Protein 2RE2 (pdb70)

CATH classification: 3.30.420.130

Solvent-accessible surface area: 11411 Å² total

Radius of gyration: 18.18 Å; Cα contacts (8 Å, |Δi|>4): 561; chains: 2; bounding box: 41×41×50 Å

Structure (mmCIF, N/CA/C/O backbone):
data_2RE2
#
_entry.id   2RE2
#
_cell.length_a   36.381
_cell.length_b   36.555
_cell.length_c   51.641
_cell.angle_alpha   72.030
_cell.angle_beta   71.810
_cell.angle_gamma   87.250
#
_symmetry.space_group_name_H-M   'P 1'
#
loop_
_entity.id
_entity.type
_entity.pdbx_description
1 polymer 'Uncharacterized protein Ta1041'
2 water water
#
loop_
_atom_site.group_PDB
_atom_site.id
_atom_site.type_symbol
_atom_site.label_atom_id
_atom_site.label_alt_id
_atom_site.label_comp_id
_atom_site.label_asym_id
_atom_site.label_entity_id
_atom_site.label_seq_id
_atom_site.pdbx_PDB_ins_code
_atom_site.Cartn_x
_atom_site.Cartn_y
_atom_site.Cartn_z
_atom_site.occupancy
_atom_site.B_iso_or_equiv
_atom_site.auth_seq_id
_atom_site.auth_comp_id
_atom_site.auth_asym_id
_atom_site.auth_atom_id
_atom_site.pdbx_PDB_model_num
ATOM 1 N N . TYR A 1 16 ? 20.818 26.343 -3.109 1.00 32.05 -3 TYR A N 1
ATOM 2 C CA . TYR A 1 16 ? 19.356 26.096 -2.888 1.00 30.54 -3 TYR A CA 1
ATOM 3 C C . TYR A 1 16 ? 18.511 27.272 -3.393 1.00 29.38 -3 TYR A C 1
ATOM 4 O O . TYR A 1 16 ? 17.560 27.098 -4.157 1.00 30.36 -3 TYR A O 1
ATOM 6 N N . PHE A 1 17 ? 18.870 28.481 -2.961 1.00 27.02 -2 PHE A N 1
ATOM 7 C CA . PHE A 1 17 ? 18.037 29.666 -3.208 1.00 24.76 -2 PHE A CA 1
ATOM 8 C C . PHE A 1 17 ? 18.325 30.428 -4.497 1.00 23.36 -2 PHE A C 1
ATOM 9 O O . PHE A 1 17 ? 17.589 31.306 -4.874 1.00 21.88 -2 PHE A O 1
ATOM 17 N N . GLN A 1 18 ? 19.348 30.025 -5.251 1.00 22.63 -1 GLN A N 1
ATOM 18 C CA . GLN A 1 18 ? 19.686 30.749 -6.451 1.00 21.96 -1 GLN A CA 1
ATOM 19 C C . GLN A 1 18 ? 18.511 30.805 -7.445 1.00 21.08 -1 GLN A C 1
ATOM 20 O O . GLN A 1 18 ? 17.894 29.780 -7.779 1.00 21.72 -1 GLN A O 1
ATOM 23 N N . GLY A 1 19 ? 18.196 32.019 -7.892 1.00 20.27 0 GLY A N 1
ATOM 24 C CA . GLY A 1 19 ? 17.151 32.242 -8.855 1.00 19.58 0 GLY A CA 1
ATOM 25 C C . GLY A 1 19 ? 15.760 32.349 -8.280 1.00 20.31 0 GLY A C 1
ATOM 26 O O . GLY A 1 19 ? 14.844 32.733 -8.986 1.00 20.84 0 GLY A O 1
ATOM 40 N N . LYS A 1 21 ? 12.330 33.477 -6.427 1.00 16.55 2 LYS A N 1
ATOM 41 C CA . LYS A 1 21 ? 11.588 34.699 -6.217 1.00 14.95 2 LYS A CA 1
ATOM 42 C C . LYS A 1 21 ? 10.754 34.533 -4.960 1.00 13.95 2 LYS A C 1
ATOM 43 O O . LYS A 1 21 ? 10.011 33.547 -4.798 1.00 14.23 2 LYS A O 1
ATOM 49 N N . PHE A 1 22 ? 10.884 35.502 -4.068 1.00 13.41 3 PHE A N 1
ATOM 50 C CA . PHE A 1 22 ? 10.123 35.517 -2.818 1.00 13.21 3 PHE A CA 1
ATOM 51 C C . PHE A 1 22 ? 9.027 36.567 -2.838 1.00 13.76 3 PHE A C 1
ATOM 52 O O . PHE A 1 22 ? 9.324 37.713 -3.177 1.00 14.93 3 PHE A O 1
ATOM 60 N N . ALA A 1 23 ? 7.807 36.188 -2.512 1.00 12.76 4 ALA A N 1
ATOM 61 C CA . ALA A 1 23 ? 6.679 37.147 -2.295 1.00 12.53 4 ALA A CA 1
ATOM 62 C C . ALA A 1 23 ? 6.576 37.419 -0.806 1.00 11.85 4 ALA A C 1
ATOM 63 O O . ALA A 1 23 ? 6.396 36.469 -0.020 1.00 13.13 4 ALA A O 1
ATOM 65 N N . VAL A 1 24 ? 6.757 38.661 -0.426 1.00 12.59 5 VAL A N 1
ATOM 66 C CA . VAL A 1 24 ? 6.733 39.094 0.975 1.00 11.71 5 VAL A CA 1
ATOM 67 C C . VAL A 1 24 ? 5.508 39.940 1.214 1.00 12.32 5 VAL A C 1
ATOM 68 O O . VAL A 1 24 ? 5.241 40.870 0.435 1.00 12.13 5 VAL A O 1
ATOM 72 N N . ALA A 1 25 ? 4.769 39.661 2.290 1.00 11.23 6 ALA A N 1
ATOM 73 C CA . ALA A 1 25 ? 3.640 40.485 2.684 1.00 11.35 6 ALA A CA 1
ATOM 74 C C . ALA A 1 25 ? 4.222 41.554 3.609 1.00 12.16 6 ALA A C 1
ATOM 75 O O . ALA A 1 25 ? 4.860 41.201 4.619 1.00 12.20 6 ALA A O 1
ATOM 77 N N . VAL A 1 26 ? 4.078 42.842 3.271 1.00 12.23 7 VAL A N 1
ATOM 78 C CA . VAL A 1 26 ? 4.788 43.952 3.921 1.00 13.23 7 VAL A CA 1
ATOM 79 C C . VAL A 1 26 ? 3.847 45.077 4.305 1.00 14.46 7 VAL A C 1
ATOM 80 O O . VAL A 1 26 ? 2.985 45.520 3.518 1.00 13.88 7 VAL A O 1
ATOM 84 N N . SER A 1 27 ? 4.078 45.605 5.507 1.00 14.32 8 SER A N 1
ATOM 85 C CA . SER A 1 27 ? 3.553 46.924 5.893 1.00 15.64 8 SER A CA 1
ATOM 86 C C . SER A 1 27 ? 4.674 47.715 6.524 1.00 16.47 8 SER A C 1
ATOM 87 O O . SER A 1 27 ? 5.390 47.192 7.380 1.00 16.10 8 SER A O 1
ATOM 90 N N . GLY A 1 28 ? 4.925 48.934 6.055 1.00 16.97 9 GLY A N 1
ATOM 91 C CA . GLY A 1 28 ? 5.990 49.760 6.670 1.00 18.45 9 GLY A CA 1
ATOM 92 C C . GLY A 1 28 ? 7.365 49.090 6.753 1.00 17.94 9 GLY A C 1
ATOM 93 O O . GLY A 1 28 ? 8.094 49.233 7.764 1.00 19.18 9 GLY A O 1
ATOM 94 N N . ASP A 1 29 ? 7.756 48.448 5.664 1.00 18.54 10 ASP A N 1
ATOM 95 C CA . ASP A 1 29 ? 9.004 47.698 5.505 1.00 19.40 10 ASP A CA 1
ATOM 96 C C . ASP A 1 29 ? 9.166 46.614 6.542 1.00 18.30 10 ASP A C 1
ATOM 97 O O . ASP A 1 29 ? 10.298 46.169 6.738 1.00 19.71 10 ASP A O 1
ATOM 102 N N . ARG A 1 30 ? 8.074 46.121 7.125 1.00 16.46 11 ARG A N 1
ATOM 103 C CA . ARG A 1 30 ? 8.169 44.970 8.033 1.00 15.36 11 ARG A CA 1
ATOM 104 C C . ARG A 1 30 ? 7.307 43.836 7.451 1.00 13.27 11 ARG A C 1
ATOM 105 O O . ARG A 1 30 ? 6.248 44.090 6.870 1.00 14.86 11 ARG A O 1
ATOM 113 N N . VAL A 1 31 ? 7.723 42.618 7.699 1.00 12.31 12 VAL A N 1
ATOM 114 C CA . VAL A 1 31 ? 6.942 41.440 7.282 1.00 12.49 12 VAL A CA 1
ATOM 115 C C . VAL A 1 31 ? 5.699 41.354 8.129 1.00 12.32 12 VAL A C 1
ATOM 116 O O . VAL A 1 31 ? 5.779 41.393 9.348 1.00 12.65 12 VAL A O 1
ATOM 120 N N . ASN A 1 32 ? 4.543 41.240 7.499 1.00 11.79 13 ASN A N 1
ATOM 121 C CA . ASN A 1 32 ? 3.261 41.152 8.169 1.00 12.34 13 ASN A CA 1
ATOM 122 C C . ASN A 1 32 ? 2.485 39.979 7.546 1.00 11.90 13 ASN A C 1
ATOM 123 O O .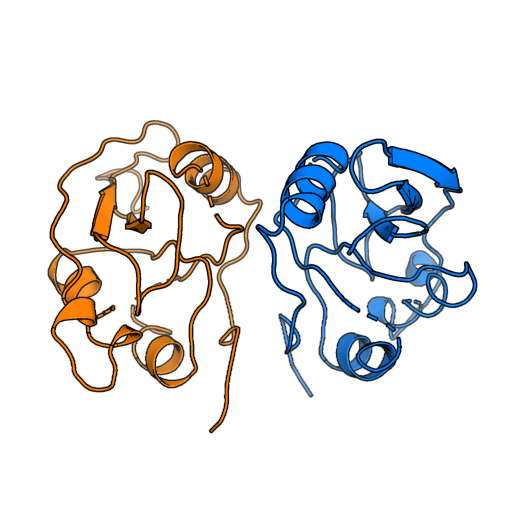 ASN A 1 32 ? 3.052 39.095 6.949 1.00 12.82 13 ASN A O 1
ATOM 128 N N . GLY A 1 33 ? 1.191 39.908 7.820 1.00 12.60 14 GLY A N 1
ATOM 129 C CA . GLY A 1 33 ? 0.423 38.738 7.459 1.00 12.62 14 GLY A CA 1
ATOM 130 C C . GLY A 1 33 ? -0.206 38.860 6.085 1.00 12.32 14 GLY A C 1
ATOM 131 O O . GLY A 1 33 ? -0.321 39.982 5.547 1.00 12.95 14 GLY A O 1
ATOM 132 N N . PRO A 1 34 ? -0.556 37.742 5.475 1.00 12.01 15 PRO A N 1
ATOM 133 C CA . PRO A 1 34 ? -1.037 37.771 4.074 1.00 12.68 15 PRO A CA 1
ATOM 134 C C . PRO A 1 34 ? -2.335 38.523 3.912 1.00 12.61 15 PRO A C 1
ATOM 135 O O . PRO A 1 34 ? -2.515 39.204 2.893 1.00 12.59 15 PRO A O 1
ATOM 139 N N . GLY A 1 35 ? -3.267 38.415 4.841 1.00 13.20 16 GLY A N 1
ATOM 140 C CA . GLY A 1 35 ? -4.540 39.091 4.645 1.00 14.52 16 GLY A CA 1
ATOM 141 C C . GLY A 1 35 ? -4.565 40.571 4.952 1.00 15.46 16 GLY A C 1
ATOM 142 O O . GLY A 1 35 ? -5.516 41.244 4.536 1.00 18.11 16 GLY A O 1
ATOM 143 N N . GLU A 1 36 ? -3.601 41.077 5.705 1.00 14.38 17 GLU A N 1
ATOM 144 C CA . GLU A 1 36 ? -3.664 42.431 6.168 1.00 15.43 17 GLU A CA 1
ATOM 145 C C . GLU A 1 36 ? -2.527 43.339 5.766 1.00 14.02 17 GLU A C 1
ATOM 146 O O . GLU A 1 36 ? -2.599 44.549 5.974 1.00 15.90 17 GLU A O 1
ATOM 152 N N A SER A 1 37 ? -1.468 42.792 5.174 0.70 12.63 18 SER A N 1
ATOM 153 N N B SER A 1 37 ? -1.464 42.792 5.187 0.30 14.16 18 SER A N 1
ATOM 154 C CA A SER A 1 37 ? -0.352 43.629 4.809 0.70 12.13 18 SER A CA 1
ATOM 155 C CA B SER A 1 37 ? -0.328 43.621 4.824 0.30 14.16 18 SER A CA 1
ATOM 156 C C A SER A 1 37 ? -0.776 44.646 3.747 0.70 12.42 18 SER A C 1
ATOM 157 C C B SER A 1 37 ? -0.697 44.593 3.710 0.30 13.67 18 SER A C 1
ATOM 158 O O A SER A 1 37 ? -1.612 44.394 2.888 0.70 13.03 18 SER A O 1
ATOM 159 O O B SER A 1 37 ? -1.438 44.255 2.789 0.30 13.21 18 SER A O 1
ATOM 164 N N . GLU A 1 38 ? -0.103 45.776 3.765 1.00 13.01 19 GLU A N 1
ATOM 165 C CA . GLU A 1 38 ? -0.380 46.810 2.802 1.00 13.92 19 GLU A CA 1
ATOM 166 C C . GLU A 1 38 ? 0.049 46.440 1.379 1.00 12.48 19 GLU A C 1
ATOM 167 O O . GLU A 1 38 ? -0.615 46.835 0.408 1.00 12.87 19 GLU A O 1
ATOM 173 N N . GLU A 1 39 ? 1.169 45.763 1.238 1.00 12.43 20 GLU A N 1
ATOM 174 C CA . GLU A 1 39 ? 1.798 45.512 -0.061 1.00 12.60 20 GLU A CA 1
ATOM 175 C C . GLU A 1 39 ? 2.263 44.096 -0.190 1.00 12.30 20 GLU A C 1
ATOM 176 O O . GLU A 1 39 ? 2.564 43.432 0.805 1.00 13.44 20 GLU A O 1
ATOM 182 N N . VAL A 1 40 ? 2.403 43.636 -1.423 1.00 13.35 21 VAL A N 1
ATOM 183 C CA . VAL A 1 40 ? 3.152 42.487 -1.772 1.00 12.20 21 VAL A CA 1
ATOM 184 C C . VAL A 1 40 ? 4.421 42.972 -2.428 1.00 12.78 21 VAL A C 1
ATOM 185 O O . VAL A 1 40 ? 4.357 43.820 -3.317 1.00 12.03 21 VAL A O 1
ATOM 189 N N . GLN A 1 41 ? 5.576 42.507 -1.966 1.00 11.79 22 GLN A N 1
ATOM 190 C CA . GLN A 1 41 ? 6.877 42.827 -2.539 1.00 12.36 22 GLN A CA 1
ATOM 191 C C . GLN A 1 41 ? 7.515 41.555 -3.042 1.00 12.15 22 GLN A C 1
ATOM 192 O O . GLN A 1 41 ? 7.608 40.574 -2.295 1.00 13.37 22 GLN A O 1
ATOM 198 N N . ILE A 1 42 ? 7.980 41.552 -4.279 1.00 12.15 23 ILE A N 1
ATOM 199 C CA . ILE A 1 42 ? 8.594 40.398 -4.914 1.00 13.45 23 ILE A CA 1
ATOM 200 C C . ILE A 1 42 ? 10.071 40.645 -5.103 1.00 13.04 23 ILE A C 1
ATOM 201 O O . ILE A 1 42 ? 10.451 41.640 -5.688 1.00 12.65 23 ILE A O 1
ATOM 206 N N . TYR A 1 43 ? 10.875 39.765 -4.503 1.00 13.22 24 TYR A N 1
ATOM 207 C CA . TYR A 1 43 ? 12.318 39.846 -4.535 1.00 14.04 24 TYR A CA 1
ATOM 208 C C . TYR A 1 43 ? 12.893 38.664 -5.277 1.00 15.88 24 TYR A C 1
ATOM 209 O O . TYR A 1 43 ? 12.464 37.544 -5.054 1.00 17.90 24 TYR A O 1
ATOM 218 N N . GLU A 1 44 ? 13.920 38.903 -6.054 1.00 14.40 25 GLU A N 1
ATOM 219 C CA . GLU A 1 44 ? 14.653 37.857 -6.727 1.00 14.11 25 GLU A CA 1
ATOM 220 C C . GLU A 1 44 ? 16.053 37.763 -6.101 1.00 14.68 25 GLU A C 1
ATOM 221 O O . GLU A 1 44 ? 16.587 38.797 -5.692 1.00 15.35 25 GLU A O 1
ATOM 227 N N . THR A 1 45 ? 16.612 36.555 -6.027 1.00 14.21 26 THR A N 1
ATOM 228 C CA . THR A 1 45 ? 17.927 36.373 -5.407 1.00 13.46 26 THR A CA 1
ATOM 229 C C . THR A 1 45 ? 18.789 35.403 -6.180 1.00 13.65 26 THR A C 1
ATOM 230 O O . THR A 1 45 ? 18.313 34.541 -6.907 1.00 13.85 26 THR A O 1
ATOM 234 N N . ASP A 1 46 ? 20.112 35.553 -6.051 1.00 12.79 27 ASP A N 1
ATOM 235 C CA . ASP A 1 46 ? 21.064 34.541 -6.503 1.00 13.50 27 ASP A CA 1
ATOM 236 C C . ASP A 1 46 ? 21.577 33.715 -5.321 1.00 13.60 27 ASP A C 1
ATOM 237 O O . ASP A 1 46 ? 22.551 32.989 -5.477 1.00 15.29 27 ASP A O 1
ATOM 242 N N . GLY A 1 47 ? 20.953 33.848 -4.155 1.00 13.13 28 GLY A N 1
ATOM 243 C CA . GLY A 1 47 ? 21.376 33.190 -2.939 1.00 13.86 28 GLY A CA 1
ATOM 244 C C . GLY A 1 47 ? 22.024 34.119 -1.914 1.00 13.71 28 GLY A C 1
ATOM 245 O O . GLY A 1 47 ? 22.108 33.787 -0.737 1.00 14.69 28 GLY A O 1
ATOM 246 N N . GLY A 1 48 ? 22.473 35.256 -2.392 1.00 12.49 29 GLY A N 1
ATOM 247 C CA . GLY A 1 48 ? 23.120 36.265 -1.530 1.00 13.15 29 GLY A CA 1
ATOM 248 C C . GLY A 1 48 ? 22.714 37.685 -1.839 1.00 12.41 29 GLY A C 1
ATOM 249 O O . GLY A 1 48 ? 22.283 38.414 -0.931 1.00 12.77 29 GLY A O 1
ATOM 250 N N . ASN A 1 49 ? 22.812 38.050 -3.101 1.00 12.33 30 ASN A N 1
ATOM 251 C CA . ASN A 1 49 ? 22.277 39.299 -3.580 1.00 12.24 30 ASN A CA 1
ATOM 252 C C . ASN A 1 49 ? 20.775 39.165 -3.709 1.00 13.66 30 ASN A C 1
ATOM 253 O O . ASN A 1 49 ? 20.283 38.127 -4.121 1.00 13.42 30 ASN A O 1
ATOM 258 N N . VAL A 1 50 ? 20.073 40.231 -3.355 1.00 13.68 31 VAL A N 1
ATOM 259 C CA . VAL A 1 50 ? 18.588 40.275 -3.463 1.00 13.82 31 VAL A CA 1
ATOM 260 C C . VAL A 1 50 ? 18.202 41.554 -4.157 1.00 15.46 31 VAL A C 1
ATOM 261 O O . VAL A 1 50 ? 18.797 42.612 -3.920 1.00 16.18 31 VAL A O 1
ATOM 265 N N . ARG A 1 51 ? 17.183 41.481 -5.015 1.00 14.92 32 ARG A N 1
ATOM 266 C CA . ARG A 1 51 ? 16.701 42.666 -5.727 1.00 16.29 32 ARG A CA 1
ATOM 267 C C . ARG A 1 51 ? 15.180 42.707 -5.663 1.00 13.92 32 ARG A C 1
ATOM 268 O O . ARG A 1 51 ? 14.536 41.712 -5.956 1.00 14.35 32 ARG A O 1
ATOM 273 N N . LEU A 1 52 ? 14.625 43.875 -5.380 1.00 13.92 33 LEU A N 1
ATOM 274 C CA . LEU A 1 52 ? 13.162 44.100 -5.505 1.00 15.50 33 LEU A CA 1
ATOM 275 C C . LEU A 1 52 ? 12.800 44.205 -6.952 1.00 14.56 33 LEU A C 1
ATOM 276 O O . LEU A 1 52 ? 13.318 45.073 -7.657 1.00 16.31 33 LEU A O 1
ATOM 281 N N . ILE A 1 53 ? 12.006 43.275 -7.461 1.00 13.07 34 ILE A N 1
ATOM 282 C CA . ILE A 1 53 ? 11.606 43.312 -8.865 1.00 14.01 34 ILE A CA 1
ATOM 283 C C . ILE A 1 53 ? 10.176 43.771 -9.084 1.00 13.00 34 ILE A C 1
ATOM 284 O O . ILE A 1 53 ? 9.841 44.191 -10.201 1.00 13.96 34 ILE A O 1
ATOM 289 N N . GLU A 1 54 ? 9.334 43.744 -8.068 1.00 12.69 35 GLU A N 1
ATOM 290 C CA . GLU A 1 54 ? 7.959 44.221 -8.228 1.00 12.65 35 GLU A CA 1
ATOM 291 C C . GLU A 1 54 ? 7.378 44.513 -6.881 1.00 12.68 35 GLU A C 1
ATOM 292 O O . GLU A 1 54 ? 7.681 43.809 -5.898 1.00 12.94 35 GLU A O 1
ATOM 298 N N A LYS A 1 55 ? 6.500 45.494 -6.796 0.50 11.30 36 LYS A N 1
ATOM 299 N N B LYS A 1 55 ? 6.528 45.534 -6.799 0.50 11.97 36 LYS A N 1
ATOM 300 C CA A LYS A 1 55 ? 5.693 45.632 -5.599 0.50 11.73 36 LYS A CA 1
ATOM 301 C CA B LYS A 1 55 ? 5.760 45.803 -5.579 0.50 13.05 36 LYS A CA 1
ATOM 302 C C A LYS A 1 55 ? 4.382 46.271 -5.957 0.50 10.86 36 LYS A C 1
ATOM 303 C C B LYS A 1 55 ? 4.378 46.309 -5.958 0.50 11.41 36 LYS A C 1
ATOM 304 O O A LYS A 1 55 ? 4.273 47.021 -6.904 0.50 10.77 36 LYS A O 1
ATOM 305 O O B LYS A 1 55 ? 4.218 47.016 -6.933 0.50 11.34 36 LYS A O 1
ATOM 316 N N . TYR A 1 56 ? 3.356 45.913 -5.206 1.00 10.77 37 TYR A N 1
ATOM 317 C CA . TYR A 1 56 ? 1.996 46.364 -5.505 1.00 11.05 37 TYR A CA 1
ATOM 318 C C . TYR A 1 56 ? 1.127 46.301 -4.269 1.00 11.81 37 TYR A C 1
ATOM 319 O O . TYR A 1 56 ? 1.383 45.516 -3.360 1.00 11.66 37 TYR A O 1
ATOM 328 N N . SER A 1 57 ? 0.060 47.068 -4.250 1.00 12.02 38 SER A N 1
ATOM 329 C CA A SER A 1 57 ? -0.893 47.048 -3.149 0.50 12.33 38 SER A CA 1
ATOM 330 C CA B SER A 1 57 ? -0.875 47.044 -3.142 0.50 12.64 38 SER A CA 1
ATOM 331 C C . SER A 1 57 ? -1.486 45.648 -3.007 1.00 13.01 38 SER A C 1
ATOM 332 O O . SER A 1 57 ? -1.841 45.011 -4.003 1.00 13.19 38 SER A O 1
ATOM 337 N N . ASN A 1 58 ? -1.594 45.197 -1.789 1.00 11.75 39 ASN A N 1
ATOM 338 C CA . ASN A 1 58 ? -2.043 43.802 -1.551 1.00 12.33 39 ASN A CA 1
ATOM 339 C C . ASN A 1 58 ? -3.490 43.616 -1.980 1.00 12.33 39 ASN A C 1
ATOM 340 O O . ASN A 1 58 ? -4.396 44.249 -1.410 1.00 12.56 39 ASN A O 1
ATOM 345 N N . PRO A 1 59 ? -3.748 42.751 -2.970 1.00 12.91 40 PRO A N 1
ATOM 346 C CA . PRO A 1 59 ? -5.160 42.549 -3.381 1.00 13.77 40 PRO A CA 1
ATOM 347 C C . PRO A 1 59 ? -6.057 42.017 -2.267 1.00 14.76 40 PRO A C 1
ATOM 348 O O . PRO A 1 59 ? -7.280 42.240 -2.323 1.00 15.79 40 PRO A O 1
ATOM 352 N N . ALA A 1 60 ? -5.497 41.366 -1.263 1.00 14.49 41 ALA A N 1
ATOM 353 C CA . ALA A 1 60 ? -6.275 40.876 -0.144 1.00 15.09 41 ALA A CA 1
ATOM 354 C C . ALA A 1 60 ? -7.125 41.982 0.438 1.00 14.26 41 ALA A C 1
ATOM 355 O O . ALA A 1 60 ? -8.198 41.713 0.970 1.00 14.06 41 ALA A O 1
ATOM 357 N N . LEU A 1 61 ? -6.616 43.218 0.432 1.00 13.65 42 LEU A N 1
ATOM 358 C CA . LEU A 1 61 ? -7.299 44.306 1.116 1.00 15.01 42 LEU A CA 1
ATOM 359 C C . LEU A 1 61 ? -8.649 44.599 0.473 1.00 15.43 42 LEU A C 1
ATOM 360 O O . LEU A 1 61 ? -9.516 45.160 1.148 1.00 16.66 42 LEU A O 1
ATOM 365 N N . ASN A 1 62 ? -8.840 44.223 -0.803 1.00 14.30 43 ASN A N 1
ATOM 366 C CA . ASN A 1 62 ? -10.102 44.448 -1.503 1.00 14.89 43 ASN A CA 1
ATOM 367 C C . ASN A 1 62 ? -11.044 43.262 -1.324 1.00 14.28 43 ASN A C 1
ATOM 368 O O . ASN A 1 62 ? -12.231 43.384 -1.673 1.00 14.28 43 ASN A O 1
ATOM 373 N N . ALA A 1 63 ? -10.566 42.113 -0.836 1.00 12.85 44 ALA A N 1
ATOM 374 C CA . ALA A 1 63 ? -11.426 40.926 -0.632 1.00 11.78 44 ALA A CA 1
ATOM 375 C C . ALA A 1 63 ? -12.265 41.150 0.651 1.00 12.88 44 ALA A C 1
ATOM 376 O O . ALA A 1 63 ? -11.793 41.702 1.648 1.00 13.71 44 ALA A O 1
ATOM 378 N N . THR A 1 64 ? -13.502 40.683 0.596 1.00 11.92 45 THR A N 1
ATOM 379 C CA . THR A 1 64 ? -14.376 40.644 1.780 1.00 12.72 45 THR A CA 1
ATOM 380 C C . THR A 1 64 ? -14.030 39.460 2.677 1.00 13.47 45 THR A C 1
ATOM 381 O O . THR A 1 64 ? -14.048 39.553 3.928 1.00 15.70 45 THR A O 1
ATOM 385 N N . ALA A 1 65 ? -13.693 38.337 2.089 1.00 11.00 46 ALA A N 1
ATOM 386 C CA . ALA A 1 65 ? -13.454 37.096 2.788 1.00 10.85 46 ALA A CA 1
ATOM 387 C C . ALA A 1 65 ? -12.188 36.448 2.241 1.00 11.50 46 ALA A C 1
ATOM 388 O O . ALA A 1 65 ? -11.708 36.789 1.146 1.00 11.01 46 ALA A O 1
ATOM 390 N N . ALA A 1 66 ? -11.650 35.508 3.007 1.00 11.11 47 ALA A N 1
ATOM 391 C CA . ALA A 1 66 ? -10.551 34.676 2.568 1.00 11.94 47 ALA A CA 1
ATOM 392 C C . ALA A 1 66 ? -9.378 35.528 2.134 1.00 12.31 47 ALA A C 1
ATOM 393 O O . ALA A 1 66 ? -8.649 35.243 1.145 1.00 12.89 47 ALA A O 1
ATOM 395 N N . ARG A 1 67 ? -9.150 36.596 2.880 1.00 11.06 48 ARG A N 1
ATOM 396 C CA . ARG A 1 67 ? -8.134 37.580 2.484 1.00 11.85 48 ARG A CA 1
ATOM 397 C C . ARG A 1 67 ? -6.740 36.979 2.351 1.00 11.74 48 ARG A C 1
ATOM 398 O O . ARG A 1 67 ? -6.055 37.273 1.386 1.00 12.58 48 ARG A O 1
ATOM 406 N N . GLY A 1 68 ? -6.327 36.138 3.251 1.00 12.16 49 GLY A N 1
ATOM 407 C CA . GLY A 1 68 ? -5.014 35.503 3.162 1.00 12.66 49 GLY A CA 1
ATOM 408 C C . GLY A 1 68 ? -4.889 34.684 1.905 1.00 12.40 49 GLY A C 1
ATOM 409 O O . GLY A 1 68 ? -3.884 34.806 1.195 1.00 12.79 49 GLY A O 1
ATOM 410 N N . VAL A 1 69 ? -5.889 33.855 1.608 1.00 11.89 50 VAL A N 1
ATOM 411 C CA . VAL A 1 69 ? -5.879 33.073 0.414 1.00 12.59 50 VAL A CA 1
ATOM 412 C C . VAL A 1 69 ? -5.704 33.955 -0.804 1.00 12.99 50 VAL A C 1
ATOM 413 O O . VAL A 1 69 ? -4.987 33.626 -1.773 1.00 12.29 50 VAL A O 1
ATOM 417 N N . PHE A 1 70 ? -6.402 35.068 -0.860 1.00 11.76 51 PHE A N 1
ATOM 418 C CA . PHE A 1 70 ? -6.341 35.919 -2.038 1.00 12.13 51 PHE A CA 1
ATOM 419 C C . PHE A 1 70 ? -5.001 36.634 -2.170 1.00 11.66 51 PHE A C 1
ATOM 420 O O . PHE A 1 70 ? -4.566 36.902 -3.287 1.00 12.83 51 PHE A O 1
ATOM 436 N N . LEU A 1 72 ? -2.218 35.082 -1.305 1.00 11.91 53 LEU A N 1
ATOM 437 C CA . LEU A 1 72 ? -1.405 33.940 -1.740 1.00 12.07 53 LEU A CA 1
ATOM 438 C C . LEU A 1 72 ? -1.673 33.659 -3.215 1.00 12.49 53 LEU A C 1
ATOM 439 O O . LEU A 1 72 ? -0.726 33.375 -3.969 1.00 12.44 53 LEU A O 1
ATOM 444 N N . LYS A 1 73 ? -2.910 33.792 -3.655 1.00 11.31 54 LYS A N 1
ATOM 445 C CA . LYS A 1 73 ? -3.247 33.594 -5.074 1.00 12.70 54 LYS A CA 1
ATOM 446 C C . LYS A 1 73 ? -2.541 34.666 -5.922 1.00 11.77 54 LYS A C 1
ATOM 447 O O . LYS A 1 73 ? -2.029 34.382 -7.001 1.00 12.29 54 LYS A O 1
ATOM 453 N N A SER A 1 74 ? -2.480 35.881 -5.404 0.50 11.59 55 SER A N 1
ATOM 454 N N B SER A 1 74 ? -2.432 35.893 -5.411 0.50 12.41 55 SER A N 1
ATOM 455 C CA A SER A 1 74 ? -1.780 36.921 -6.077 0.50 10.83 55 SER A CA 1
ATOM 456 C CA B SER A 1 74 ? -1.741 36.954 -6.131 0.50 12.73 55 SER A CA 1
ATOM 457 C C A SER A 1 74 ? -0.295 36.581 -6.218 0.50 10.89 55 SER A C 1
ATOM 458 C C B SER A 1 74 ? -0.233 36.637 -6.208 0.50 11.91 55 SER A C 1
ATOM 459 O O A SER A 1 74 ? 0.301 36.721 -7.287 0.50 11.77 55 SER A O 1
ATOM 460 O O B SER A 1 74 ? 0.445 36.817 -7.223 0.50 11.71 55 SER A O 1
ATOM 465 N N . ALA A 1 75 ? 0.334 36.105 -5.145 1.00 11.77 56 ALA A N 1
ATOM 466 C CA . ALA A 1 75 ? 1.725 35.667 -5.203 1.00 12.78 56 ALA A CA 1
ATOM 467 C C . ALA A 1 75 ? 1.977 34.613 -6.275 1.00 12.92 56 ALA A C 1
ATOM 468 O O . ALA A 1 75 ? 2.967 34.685 -7.002 1.00 12.75 56 ALA A O 1
ATOM 470 N N . LEU A 1 76 ? 1.077 33.656 -6.335 1.00 13.78 57 LEU A N 1
ATOM 471 C CA . LEU A 1 76 ? 1.122 32.628 -7.391 1.00 16.57 57 LEU A CA 1
ATOM 472 C C . LEU A 1 76 ? 1.011 33.259 -8.762 1.00 16.99 57 LEU A C 1
ATOM 473 O O . LEU A 1 76 ? 1.846 32.948 -9.643 1.00 19.24 57 LEU A O 1
ATOM 478 N N . ASP A 1 77 ? 0.044 34.157 -8.970 1.00 15.87 58 ASP A N 1
ATOM 479 C CA . ASP A 1 77 ? -0.137 34.896 -10.257 1.00 17.88 58 ASP A CA 1
ATOM 480 C C . ASP A 1 77 ? 1.132 35.574 -10.664 1.00 16.77 58 ASP A C 1
ATOM 481 O O . ASP A 1 77 ? 1.459 35.649 -11.867 1.00 18.48 58 ASP A O 1
ATOM 486 N N . HIS A 1 78 ? 1.883 36.075 -9.688 1.00 14.74 59 HIS A N 1
ATOM 487 C CA . HIS A 1 78 ? 3.068 36.870 -9.899 1.00 15.85 59 HIS A CA 1
ATOM 488 C C . HIS A 1 78 ? 4.337 36.019 -9.974 1.00 16.08 59 HIS A C 1
ATOM 489 O O . HIS A 1 78 ? 5.419 36.569 -10.004 1.00 19.58 59 HIS A O 1
ATOM 496 N N . GLY A 1 79 ? 4.186 34.699 -10.043 1.00 14.70 60 GLY A N 1
ATOM 497 C CA . GLY A 1 79 ? 5.364 33.845 -10.270 1.00 15.12 60 GLY A CA 1
ATOM 498 C C . GLY A 1 79 ? 6.307 33.625 -9.092 1.00 15.74 60 GLY A C 1
ATOM 499 O O . GLY A 1 79 ? 7.427 33.135 -9.256 1.00 15.83 60 GLY A O 1
ATOM 500 N N . ALA A 1 80 ? 5.883 33.966 -7.874 1.00 14.07 61 ALA A N 1
ATOM 501 C CA . ALA A 1 80 ? 6.714 33.701 -6.717 1.00 15.01 61 ALA A CA 1
ATOM 502 C C . ALA A 1 80 ? 6.971 32.219 -6.548 1.00 14.00 61 ALA A C 1
ATOM 503 O O . ALA A 1 80 ? 6.101 31.382 -6.840 1.00 15.84 61 ALA A O 1
ATOM 505 N N . ASN A 1 81 ? 8.121 31.879 -6.010 1.00 13.79 62 ASN A N 1
ATOM 506 C CA . ASN A 1 81 ? 8.465 30.494 -5.641 1.00 14.59 62 ASN A CA 1
ATOM 507 C C . ASN A 1 81 ? 8.370 30.207 -4.139 1.00 15.63 62 ASN A C 1
ATOM 508 O O . ASN A 1 81 ? 8.370 29.037 -3.711 1.00 19.79 62 ASN A O 1
ATOM 513 N N . ALA A 1 82 ? 8.359 31.241 -3.313 1.00 12.73 63 ALA A N 1
ATOM 514 C CA . ALA A 1 82 ? 8.297 31.077 -1.885 1.00 13.31 63 ALA A CA 1
ATOM 515 C C . ALA A 1 82 ? 7.597 32.295 -1.332 1.00 12.80 63 ALA A C 1
ATOM 516 O O . ALA A 1 82 ? 7.586 33.367 -1.978 1.00 12.94 63 ALA A O 1
ATOM 518 N N . LEU A 1 83 ? 7.013 32.146 -0.149 1.00 13.17 64 LEU A N 1
ATOM 519 C CA A LEU A 1 83 ? 6.330 33.212 0.581 0.50 12.62 64 LEU A CA 1
ATOM 520 C CA B LEU A 1 83 ? 6.300 33.207 0.592 0.50 12.84 64 LEU A CA 1
ATOM 521 C C . LEU A 1 83 ? 7.074 33.542 1.861 1.00 12.43 64 LEU A C 1
ATOM 522 O O . LEU A 1 83 ? 7.650 32.633 2.488 1.00 13.82 64 LEU A O 1
ATOM 531 N N . VAL A 1 84 ? 7.042 34.829 2.244 1.00 12.05 65 VAL A N 1
ATOM 532 C CA . VAL A 1 84 ? 7.622 35.323 3.509 1.00 11.50 65 VAL A CA 1
ATOM 533 C C . VAL A 1 84 ? 6.510 36.065 4.216 1.00 11.88 65 VAL A C 1
ATOM 534 O O . VAL A 1 84 ? 6.033 37.061 3.696 1.00 11.92 65 VAL A O 1
ATOM 538 N N . LEU A 1 85 ? 6.077 35.542 5.348 1.00 10.92 66 LEU A N 1
ATOM 539 C CA . LEU A 1 85 ? 4.871 36.018 6.066 1.00 10.67 66 LEU A CA 1
ATOM 540 C C . LEU A 1 85 ? 5.156 36.022 7.539 1.00 11.00 66 LEU A C 1
ATOM 541 O O . LEU A 1 85 ? 5.967 35.234 8.040 1.00 11.55 66 LEU A O 1
ATOM 546 N N . SER A 1 86 ? 4.357 36.758 8.318 1.00 11.46 67 SER A N 1
ATOM 547 C CA . SER A 1 86 ? 4.418 36.670 9.781 1.00 11.81 67 SER A CA 1
ATOM 548 C C . SER A 1 86 ? 3.461 35.630 10.379 1.00 12.92 67 SER A C 1
ATOM 549 O O . SER A 1 86 ? 3.552 35.347 11.570 1.00 12.40 67 SER A O 1
ATOM 552 N N A GLU A 1 87 ? 2.606 35.030 9.560 0.50 11.93 68 GLU A N 1
ATOM 553 N N B GLU A 1 87 ? 2.524 35.116 9.587 0.50 12.29 68 GLU A N 1
ATOM 554 C CA A GLU A 1 87 ? 1.542 34.115 10.020 0.50 12.78 68 GLU A CA 1
ATOM 555 C CA B GLU A 1 87 ? 1.517 34.124 10.024 0.50 13.08 68 GLU A CA 1
ATOM 556 C C A GLU A 1 87 ? 0.905 33.504 8.779 0.50 12.09 68 GLU A C 1
ATOM 557 C C B GLU A 1 87 ? 0.890 33.514 8.783 0.50 12.24 68 GLU A C 1
ATOM 558 O O A GLU A 1 87 ? 0.992 34.083 7.683 0.50 12.23 68 GLU A O 1
ATOM 559 O O B GLU A 1 87 ? 0.968 34.101 7.694 0.50 12.29 68 GLU A O 1
ATOM 570 N N . ILE A 1 88 ? 0.195 32.390 8.971 1.00 11.86 69 ILE A N 1
ATOM 571 C CA . ILE A 1 88 ? -0.613 31.834 7.885 1.00 11.95 69 ILE A CA 1
ATOM 572 C C . ILE A 1 88 ? -1.664 30.971 8.528 1.00 11.95 69 ILE A C 1
ATOM 573 O O . ILE A 1 88 ? -1.400 30.218 9.473 1.00 12.87 69 ILE A O 1
ATOM 578 N N . GLY A 1 89 ? -2.903 31.074 8.038 1.00 11.65 70 GLY A N 1
ATOM 579 C CA . GLY A 1 89 ? -3.992 30.294 8.538 1.00 12.04 70 GLY A CA 1
ATOM 580 C C . GLY A 1 89 ? -4.121 28.969 7.774 1.00 12.20 70 GLY A C 1
ATOM 581 O O . GLY A 1 89 ? -3.464 28.715 6.766 1.00 12.29 70 GLY A O 1
ATOM 582 N N . SER A 1 90 ? -5.065 28.140 8.224 1.00 12.00 71 SER A N 1
ATOM 583 C CA . SER A 1 90 ? -5.282 26.831 7.599 1.00 13.31 71 SER A CA 1
ATOM 584 C C . SER A 1 90 ? -5.749 26.913 6.143 1.00 13.82 71 SER A C 1
ATOM 585 O O . SER A 1 90 ? -5.182 26.220 5.285 1.00 13.33 71 SER A O 1
ATOM 588 N N . PRO A 1 91 ? -6.764 27.739 5.816 1.00 13.54 72 PRO A N 1
ATOM 589 C CA . PRO A 1 91 ? -7.162 27.803 4.405 1.00 14.02 72 PRO A CA 1
ATOM 590 C C . PRO A 1 91 ? -5.973 28.216 3.520 1.00 12.83 72 PRO A C 1
ATOM 591 O O . PRO A 1 91 ? -5.746 27.666 2.441 1.00 13.49 72 PRO A O 1
ATOM 595 N N . GLY A 1 92 ? -5.229 29.243 3.932 1.00 12.20 73 GLY A N 1
ATOM 596 C CA . GLY A 1 92 ? -4.107 29.689 3.130 1.00 12.06 73 GLY A CA 1
ATOM 597 C C . GLY A 1 92 ? -3.006 28.637 3.020 1.00 11.74 73 GLY A C 1
ATOM 598 O O . GLY A 1 92 ? -2.450 28.408 1.924 1.00 11.61 73 GLY A O 1
ATOM 599 N N . PHE A 1 93 ? -2.655 27.977 4.114 1.00 10.79 74 PHE A N 1
ATOM 600 C CA . PHE A 1 93 ? -1.635 26.932 4.062 1.00 11.15 74 PHE A CA 1
ATOM 601 C C . PHE A 1 93 ? -2.080 25.784 3.150 1.00 11.81 74 PHE A C 1
ATOM 602 O O . PHE A 1 93 ? -1.285 25.337 2.319 1.00 13.06 74 PHE A O 1
ATOM 610 N N . ASN A 1 94 ? -3.335 25.348 3.257 1.00 13.38 75 ASN A N 1
ATOM 611 C CA . ASN A 1 94 ? -3.823 24.298 2.355 1.00 13.33 75 ASN A CA 1
ATOM 612 C C . ASN A 1 94 ? -3.827 24.713 0.899 1.00 14.01 75 ASN A C 1
ATOM 613 O O . ASN A 1 94 ? -3.521 23.909 0.034 1.00 15.35 75 ASN A O 1
ATOM 618 N N . PHE A 1 95 ? -4.101 25.983 0.631 1.00 13.82 76 PHE A N 1
ATOM 619 C CA . PHE A 1 95 ? -4.067 26.512 -0.740 1.00 14.76 76 PHE A CA 1
ATOM 620 C C . PHE A 1 95 ? -2.684 26.415 -1.349 1.00 15.47 76 PHE A C 1
ATOM 621 O O . PHE A 1 95 ? -2.520 25.988 -2.489 1.00 16.35 76 PHE A O 1
ATOM 629 N N . ILE A 1 96 ? -1.660 26.807 -0.606 1.00 14.61 77 ILE A N 1
ATOM 630 C CA . ILE A 1 96 ? -0.326 27.001 -1.137 1.00 15.67 77 ILE A CA 1
ATOM 631 C C . ILE A 1 96 ? 0.633 25.844 -0.909 1.00 17.14 77 ILE A C 1
ATOM 632 O O . ILE A 1 96 ? 1.635 25.738 -1.600 1.00 16.00 77 ILE A O 1
ATOM 637 N N . LYS A 1 97 ? 0.366 24.970 0.056 1.00 19.88 78 LYS A N 1
ATOM 638 C CA . LYS A 1 97 ? 1.471 24.127 0.589 1.00 21.38 78 LYS A CA 1
ATOM 639 C C . LYS A 1 97 ? 2.248 23.222 -0.408 1.00 21.65 78 LYS A C 1
ATOM 640 O O . LYS A 1 97 ? 3.474 23.012 -0.240 1.00 21.46 78 LYS A O 1
ATOM 646 N N . ASN A 1 98 ? 1.537 22.697 -1.416 1.00 22.07 79 ASN A N 1
ATOM 647 C CA . ASN A 1 98 ? 2.165 21.920 -2.472 1.00 22.13 79 ASN A CA 1
ATOM 648 C C . ASN A 1 98 ? 2.648 22.755 -3.662 1.00 20.77 79 ASN A C 1
ATOM 649 O O . ASN A 1 98 ? 3.145 22.203 -4.645 1.00 22.41 79 ASN A O 1
ATOM 654 N N . LYS A 1 99 ? 2.527 24.076 -3.601 1.00 19.16 80 LYS A N 1
ATOM 655 C CA . LYS A 1 99 ? 2.909 24.962 -4.704 1.00 19.21 80 LYS A CA 1
ATOM 656 C C . LYS A 1 99 ? 4.140 25.789 -4.427 1.00 20.46 80 LYS A C 1
ATOM 657 O O . LYS A 1 99 ? 4.906 26.171 -5.341 1.00 21.78 80 LYS A O 1
ATOM 671 N N . ASP A 1 101 ? 7.011 27.021 -0.951 1.00 18.74 82 ASP A N 1
ATOM 672 C CA . ASP A 1 101 ? 7.347 27.017 0.461 1.00 17.12 82 ASP A CA 1
ATOM 673 C C . ASP A 1 101 ? 6.909 28.310 1.123 1.00 15.11 82 ASP A C 1
ATOM 674 O O . ASP A 1 101 ? 6.828 29.350 0.507 1.00 16.38 82 ASP A O 1
ATOM 679 N N . VAL A 1 102 ? 6.548 28.196 2.391 1.00 12.59 83 VAL A N 1
ATOM 680 C CA . VAL A 1 102 ? 6.197 29.319 3.224 1.00 12.23 83 VAL A CA 1
ATOM 681 C C . VAL A 1 102 ? 7.190 29.447 4.351 1.00 12.55 83 VAL A C 1
ATOM 682 O O . VAL A 1 102 ? 7.421 28.506 5.092 1.00 12.83 83 VAL A O 1
ATOM 686 N N . TYR A 1 103 ? 7.790 30.623 4.473 1.00 10.85 84 TYR A N 1
ATOM 687 C CA . TYR A 1 103 ? 8.709 30.939 5.567 1.00 11.28 84 TYR A CA 1
ATOM 688 C C . TYR A 1 103 ? 8.016 31.944 6.506 1.00 11.36 84 TYR A C 1
ATOM 689 O O . TYR A 1 103 ? 7.690 33.061 6.116 1.00 12.06 84 TYR A O 1
ATOM 698 N N . ILE A 1 104 ? 7.756 31.508 7.736 1.00 11.32 85 ILE A N 1
ATOM 699 C CA . ILE A 1 104 ? 7.153 32.315 8.773 1.00 11.81 85 ILE A CA 1
ATOM 700 C C . ILE A 1 104 ? 8.261 32.923 9.565 1.00 11.96 85 ILE A C 1
ATOM 701 O O . ILE A 1 104 ? 9.141 32.239 10.056 1.00 12.73 85 ILE A O 1
ATOM 706 N N . VAL A 1 105 ? 8.214 34.245 9.635 1.00 11.38 86 VAL A N 1
ATOM 707 C CA . VAL A 1 105 ? 9.210 35.067 10.341 1.00 11.54 86 VAL A CA 1
ATOM 708 C C . VAL A 1 105 ? 8.576 36.053 11.325 1.00 10.58 86 VAL A C 1
ATOM 709 O O . VAL A 1 105 ? 7.424 36.400 11.163 1.00 12.30 86 VAL A O 1
ATOM 713 N N . PRO A 1 106 ? 9.338 36.530 12.300 1.00 10.49 87 PRO A N 1
ATOM 714 C CA . PRO A 1 106 ? 8.917 37.662 13.120 1.00 11.40 87 PRO A CA 1
ATOM 715 C C . PRO A 1 106 ? 8.567 38.872 12.256 1.00 11.62 87 PRO A C 1
ATOM 716 O O . PRO A 1 106 ? 8.987 38.990 11.096 1.00 12.21 87 PRO A O 1
ATOM 720 N N . GLU A 1 107 ? 7.790 39.771 12.833 1.00 10.98 88 GLU A N 1
ATOM 721 C CA . GLU A 1 107 ? 7.379 41.018 12.173 1.00 11.96 88 GLU A CA 1
ATOM 722 C C . GLU A 1 107 ? 8.583 41.928 12.163 1.00 12.60 88 GLU A C 1
ATOM 723 O O . GLU A 1 107 ? 8.681 42.853 13.020 1.00 16.77 88 GLU A O 1
ATOM 737 N N . PRO A 1 109 ? 12.127 43.834 9.744 1.00 12.58 90 PRO A N 1
ATOM 738 C CA . PRO A 1 109 ? 12.504 44.384 8.455 1.00 13.04 90 PRO A CA 1
ATOM 739 C C . PRO A 1 109 ? 12.731 43.315 7.383 1.00 12.47 90 PRO A C 1
ATOM 740 O O . PRO A 1 109 ? 13.278 42.274 7.645 1.00 12.40 90 PRO A O 1
ATOM 744 N N . VAL A 1 110 ? 12.279 43.594 6.170 1.00 12.20 91 VAL A N 1
ATOM 745 C CA . VAL A 1 110 ? 12.247 42.632 5.088 1.00 12.84 91 VAL A CA 1
ATOM 746 C C . VAL A 1 110 ? 13.654 42.084 4.854 1.00 12.41 91 VAL A C 1
ATOM 747 O O . VAL A 1 110 ? 13.836 40.882 4.726 1.00 12.70 91 VAL A O 1
ATOM 751 N N . ALA A 1 111 ? 14.669 42.943 4.757 1.00 12.52 92 ALA A N 1
ATOM 752 C CA . ALA A 1 111 ? 15.997 42.467 4.433 1.00 12.95 92 ALA A CA 1
ATOM 753 C C . ALA A 1 111 ? 16.500 41.546 5.517 1.00 13.67 92 ALA A C 1
ATOM 754 O O . ALA A 1 111 ? 17.235 40.608 5.238 1.00 13.57 92 ALA A O 1
ATOM 756 N N . ASP A 1 112 ? 16.229 41.866 6.793 1.00 12.73 93 ASP A N 1
ATOM 757 C CA . ASP A 1 112 ? 16.675 41.040 7.882 1.00 12.70 93 ASP A CA 1
ATOM 758 C C . ASP A 1 112 ? 16.046 39.653 7.856 1.00 11.47 93 ASP A C 1
ATOM 759 O O . ASP A 1 112 ? 16.691 38.659 8.155 1.00 12.24 93 ASP A O 1
ATOM 764 N N . ALA A 1 113 ? 14.768 39.581 7.491 1.00 11.76 94 ALA A N 1
ATOM 765 C CA . ALA A 1 113 ? 14.069 38.307 7.371 1.00 11.31 94 ALA A CA 1
ATOM 766 C C . ALA A 1 113 ? 14.649 37.502 6.227 1.00 10.92 94 ALA A C 1
ATOM 767 O O . ALA A 1 113 ? 14.865 36.295 6.363 1.00 12.10 94 ALA A O 1
ATOM 769 N N . LEU A 1 114 ? 14.872 38.156 5.072 1.00 11.63 95 LEU A N 1
ATOM 770 C CA . LEU A 1 114 ? 15.369 37.440 3.927 1.00 11.92 95 LEU A CA 1
ATOM 771 C C . LEU A 1 114 ? 16.788 36.915 4.190 1.00 12.04 95 LEU A C 1
ATOM 772 O O . LEU A 1 114 ? 17.139 35.815 3.780 1.00 11.80 95 LEU A O 1
ATOM 777 N N . LYS A 1 115 ? 17.585 37.631 4.968 1.00 11.40 96 LYS A N 1
ATOM 778 C CA . LYS A 1 115 ? 18.908 37.166 5.329 1.00 11.12 96 LYS A CA 1
ATOM 779 C C . LYS A 1 115 ? 18.836 35.847 6.120 1.00 12.00 96 LYS A C 1
ATOM 780 O O . LYS A 1 115 ? 19.522 34.887 5.819 1.00 11.81 96 LYS A O 1
ATOM 786 N N . LEU A 1 116 ? 17.970 35.789 7.125 1.00 11.12 97 LEU A N 1
ATOM 787 C CA . LEU A 1 116 ? 17.811 34.603 7.901 1.00 11.01 97 LEU A CA 1
ATOM 788 C C . LEU A 1 116 ? 17.332 33.427 7.063 1.00 10.91 97 LEU A C 1
ATOM 789 O O . LEU A 1 116 ? 17.825 32.332 7.205 1.00 11.79 97 LEU A O 1
ATOM 794 N N . ILE A 1 117 ? 16.363 33.686 6.187 1.00 11.16 98 ILE A N 1
ATOM 795 C CA . ILE A 1 117 ? 15.867 32.643 5.312 1.00 11.47 98 ILE A CA 1
ATOM 796 C C . ILE A 1 117 ? 16.959 32.092 4.388 1.00 10.87 98 ILE A C 1
ATOM 797 O O . ILE A 1 117 ? 17.148 30.883 4.294 1.00 11.56 98 ILE A O 1
ATOM 802 N N . LEU A 1 118 ? 17.659 32.995 3.727 1.00 11.09 99 LEU A N 1
ATOM 803 C CA . LEU A 1 118 ? 18.675 32.583 2.746 1.00 11.45 99 LEU A CA 1
ATOM 804 C C . LEU A 1 118 ? 19.850 31.875 3.419 1.00 11.04 99 LEU A C 1
ATOM 805 O O . LEU A 1 118 ? 20.543 31.114 2.748 1.00 12.38 99 LEU A O 1
ATOM 810 N N . GLU A 1 119 ? 20.064 32.126 4.708 1.00 10.92 100 GLU A N 1
ATOM 811 C CA . GLU A 1 119 ? 21.143 31.493 5.463 1.00 11.55 100 GLU A CA 1
ATOM 812 C C . GLU A 1 119 ? 20.708 30.220 6.160 1.00 11.16 100 GLU A C 1
ATOM 813 O O . GLU A 1 119 ? 21.464 29.649 6.945 1.00 12.93 100 GLU A O 1
ATOM 819 N N . GLY A 1 120 ? 19.513 29.755 5.849 1.00 11.85 101 GLY A N 1
ATOM 820 C CA . GLY A 1 120 ? 19.036 28.460 6.330 1.00 12.35 101 GLY A CA 1
ATOM 821 C C . GLY A 1 120 ? 18.525 28.439 7.761 1.00 11.96 101 GLY A C 1
ATOM 822 O O . GLY A 1 120 ? 18.417 27.362 8.358 1.00 13.46 101 GLY A O 1
ATOM 823 N N A LYS A 1 121 ? 18.224 29.610 8.324 0.50 10.63 102 LYS A N 1
ATOM 824 N N B LYS A 1 121 ? 18.195 29.593 8.306 0.50 10.78 102 LYS A N 1
ATOM 825 C CA A LYS A 1 121 ? 17.815 29.777 9.736 0.50 10.78 102 LYS A CA 1
ATOM 826 C CA B LYS A 1 121 ? 17.830 29.699 9.706 0.50 11.03 102 LYS A CA 1
ATOM 827 C C A LYS A 1 121 ? 16.304 29.735 9.985 0.50 11.07 102 LYS A C 1
ATOM 828 C C B LYS A 1 121 ? 16.344 29.639 9.994 0.50 11.20 102 LYS A C 1
ATOM 829 O O A LYS A 1 121 ? 15.830 29.935 11.103 0.50 10.44 102 LYS A O 1
ATOM 830 O O B LYS A 1 121 ? 15.957 29.644 11.171 0.50 10.74 102 LYS A O 1
ATOM 841 N N . VAL A 1 122 ? 15.553 29.522 8.925 1.00 11.79 103 VAL A N 1
ATOM 842 C CA . VAL A 1 122 ? 14.083 29.452 8.977 1.00 11.75 103 VAL A CA 1
ATOM 843 C C . VAL A 1 122 ? 13.603 28.303 8.133 1.00 11.79 103 VAL A C 1
ATOM 844 O O . VAL A 1 122 ? 13.613 28.373 6.913 1.00 13.57 103 VAL A O 1
ATOM 848 N N A SER A 1 123 ? 13.218 27.185 8.719 0.50 11.98 104 SER A N 1
ATOM 849 N N B SER A 1 123 ? 13.123 27.247 8.751 0.50 12.93 104 SER A N 1
ATOM 850 C CA A SER A 1 123 ? 12.755 26.069 7.888 0.50 11.41 104 SER A CA 1
ATOM 851 C CA B SER A 1 123 ? 12.661 26.096 7.993 0.50 13.19 104 SER A CA 1
ATOM 852 C C A SER A 1 123 ? 11.346 26.326 7.404 0.50 11.60 104 SER A C 1
ATOM 853 C C B SER A 1 123 ? 11.301 26.408 7.368 0.50 12.72 104 SER A C 1
ATOM 854 O O A SER A 1 123 ? 10.543 26.896 8.148 0.50 11.50 104 SER A O 1
ATOM 855 O O B SER A 1 123 ? 10.507 27.153 7.939 0.50 12.88 104 SER A O 1
ATOM 860 N N . PRO A 1 124 ? 11.000 25.850 6.188 1.00 12.43 105 PRO A N 1
ATOM 861 C CA . PRO A 1 124 ? 9.660 26.024 5.634 1.00 12.86 105 PRO A CA 1
ATOM 862 C C . PRO A 1 124 ? 8.601 25.532 6.588 1.00 11.21 105 PRO A C 1
ATOM 863 O O . PRO A 1 124 ? 8.794 24.478 7.201 1.00 11.88 105 PRO A O 1
ATOM 867 N N . ALA A 1 125 ? 7.465 26.205 6.656 1.00 11.07 106 ALA A N 1
ATOM 868 C CA . ALA A 1 125 ? 6.406 25.793 7.539 1.00 11.14 106 ALA A CA 1
ATOM 869 C C . ALA A 1 125 ? 5.785 24.490 7.058 1.00 12.25 106 ALA A C 1
ATOM 870 O O . ALA A 1 125 ? 5.613 24.284 5.834 1.00 12.99 106 ALA A O 1
ATOM 872 N N . THR A 1 126 ? 5.452 23.622 7.981 1.00 12.06 107 THR A N 1
ATOM 873 C CA . THR A 1 126 ? 4.775 22.358 7.705 1.00 11.71 107 THR A CA 1
ATOM 874 C C . THR A 1 126 ? 3.321 22.335 8.225 1.00 11.16 107 THR A C 1
ATOM 875 O O . THR A 1 126 ? 2.635 21.334 8.092 1.00 12.28 107 THR A O 1
ATOM 879 N N . ALA A 1 127 ? 2.902 23.451 8.813 1.00 11.61 108 ALA A N 1
ATOM 880 C CA . ALA A 1 127 ? 1.581 23.605 9.384 1.00 11.87 108 ALA A CA 1
ATOM 881 C C . ALA A 1 127 ? 1.282 25.090 9.418 1.00 11.05 108 ALA A C 1
ATOM 882 O O . ALA A 1 127 ? 2.182 25.928 9.440 1.00 11.85 108 ALA A O 1
ATOM 884 N N . PRO A 1 128 ? -0.011 25.422 9.461 1.00 11.92 109 PRO A N 1
ATOM 885 C CA . PRO A 1 128 ? -0.348 26.807 9.648 1.00 11.84 109 PRO A CA 1
ATOM 886 C C . PRO A 1 128 ? -0.039 27.265 11.054 1.00 11.56 109 PRO A C 1
ATOM 887 O O . PRO A 1 128 ? 0.122 26.437 11.965 1.00 12.71 109 PRO A O 1
ATOM 891 N N . THR A 1 129 ? 0.126 28.570 11.216 1.00 12.00 110 THR A N 1
ATOM 892 C CA . THR A 1 129 ? 0.384 29.130 12.541 1.00 12.82 110 THR A CA 1
ATOM 893 C C . THR A 1 129 ? -0.882 29.363 13.352 1.00 14.38 110 THR A C 1
ATOM 894 O O . THR A 1 129 ? -0.793 29.470 14.573 1.00 14.91 110 THR A O 1
ATOM 898 N N . HIS A 1 130 ? -2.017 29.490 12.680 1.00 14.18 111 HIS A N 1
ATOM 899 C CA . HIS A 1 130 ? -3.320 29.475 13.367 1.00 17.69 111 HIS A CA 1
ATOM 900 C C . HIS A 1 130 ? -4.293 28.626 12.556 1.00 17.77 111 HIS A C 1
ATOM 901 O O . HIS A 1 130 ? -4.165 28.572 11.357 1.00 17.62 111 HIS A O 1
ATOM 908 N N . ASP A 1 131 ? -5.201 27.922 13.240 1.00 18.63 112 ASP A N 1
ATOM 909 C CA . ASP A 1 131 ? -6.165 27.012 12.603 1.00 18.70 112 ASP A CA 1
ATOM 910 C C . ASP A 1 131 ? -7.485 26.962 13.362 1.00 21.72 112 ASP A C 1
ATOM 911 O O . ASP A 1 131 ? -7.534 26.470 14.496 1.00 21.69 112 ASP A O 1
ATOM 916 N N . HIS A 1 132 ? -8.547 27.384 12.681 1.00 22.66 113 HIS A N 1
ATOM 917 C CA . HIS A 1 132 ? -9.912 27.402 13.228 1.00 25.26 113 HIS A CA 1
ATOM 918 C C . HIS A 1 132 ? -10.843 26.602 12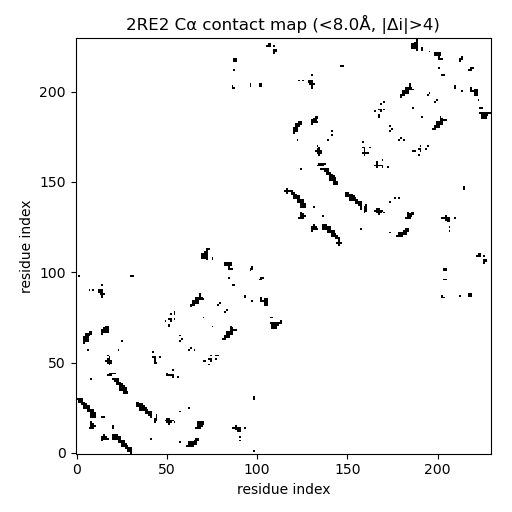.337 1.00 27.88 113 HIS A C 1
ATOM 919 O O . HIS A 1 132 ? -12.066 26.814 12.353 1.00 29.97 113 HIS A O 1
ATOM 926 N N . GLY A 1 133 ? -10.277 25.685 11.554 1.00 29.98 114 GLY A N 1
ATOM 927 C CA . GLY A 1 133 ? -11.078 24.836 10.665 1.00 31.58 114 GLY A CA 1
ATOM 928 C C . GLY A 1 133 ? -11.713 23.728 11.465 1.00 32.19 114 GLY A C 1
ATOM 929 O O . GLY A 1 133 ? -11.320 23.490 12.613 1.00 33.74 114 GLY A O 1
ATOM 930 N N . ASN B 1 14 ? 1.827 41.832 36.220 1.00 27.46 -5 ASN B N 1
ATOM 931 C CA . ASN B 1 14 ? 2.978 42.276 35.389 1.00 25.86 -5 ASN B CA 1
ATOM 932 C C . ASN B 1 14 ? 4.239 41.589 35.880 1.00 24.57 -5 ASN B C 1
ATOM 933 O O . ASN B 1 14 ? 4.818 41.973 36.893 1.00 24.50 -5 ASN B O 1
ATOM 935 N N . LEU B 1 15 ? 4.661 40.580 35.128 1.00 23.33 -4 LEU B N 1
ATOM 936 C CA . LEU B 1 15 ? 5.885 39.817 35.430 1.00 20.95 -4 LEU B CA 1
ATOM 937 C C . LEU B 1 15 ? 7.165 40.656 35.291 1.00 19.91 -4 LEU B C 1
ATOM 938 O O . LEU B 1 15 ? 8.152 40.395 35.962 1.00 19.32 -4 LEU B O 1
ATOM 943 N N . TYR B 1 16 ? 7.134 41.653 34.438 1.00 16.78 -3 TYR B N 1
ATOM 944 C CA . TYR B 1 16 ? 8.299 42.512 34.262 1.00 17.70 -3 TYR B CA 1
ATOM 945 C C . TYR B 1 16 ? 8.704 43.290 35.532 1.00 17.11 -3 TYR B C 1
ATOM 946 O O . TYR B 1 16 ? 9.889 43.661 35.661 1.00 16.02 -3 TYR B O 1
ATOM 955 N N . PHE B 1 17 ? 7.771 43.599 36.441 1.00 16.43 -2 PHE B N 1
ATOM 956 C CA . PHE B 1 17 ? 8.125 44.380 37.619 1.00 16.27 -2 PHE B CA 1
ATOM 957 C C . PHE B 1 17 ? 9.187 43.658 38.449 1.00 16.64 -2 PHE B C 1
ATOM 958 O O . PHE B 1 17 ? 10.229 44.248 38.772 1.00 15.93 -2 PHE B O 1
ATOM 966 N N . GLN B 1 18 ? 8.902 42.413 38.840 1.00 17.55 -1 GLN B N 1
ATOM 967 C CA . GLN B 1 18 ? 9.871 41.620 39.587 1.00 18.91 -1 GLN B CA 1
ATOM 968 C C . GLN B 1 18 ? 10.892 40.989 38.648 1.00 19.27 -1 GLN B C 1
ATOM 969 O O . GLN B 1 18 ? 12.023 40.667 39.050 1.00 21.80 -1 GLN B O 1
ATOM 971 N N . GLY B 1 19 ? 10.486 40.757 37.408 1.00 17.16 0 GLY B N 1
ATOM 972 C CA . GLY B 1 19 ? 11.373 40.187 36.401 1.00 16.96 0 GLY B CA 1
ATOM 973 C C . GLY B 1 19 ? 10.759 38.935 35.824 1.00 17.55 0 GLY B C 1
ATOM 974 O O . GLY B 1 19 ? 10.334 38.025 36.561 1.00 19.27 0 GLY B O 1
ATOM 983 N N . LYS B 1 21 ? 11.023 35.640 33.371 1.00 14.60 2 LYS B N 1
ATOM 984 C CA . LYS B 1 21 ? 12.088 34.725 33.028 1.00 13.01 2 LYS B CA 1
ATOM 985 C C . LYS B 1 21 ? 11.787 33.994 31.733 1.00 12.83 2 LYS B C 1
ATOM 986 O O . LYS B 1 21 ? 10.717 33.405 31.574 1.00 12.95 2 LYS B O 1
ATOM 992 N N . PHE B 1 22 ? 12.760 33.996 30.841 1.00 11.90 3 PHE B N 1
ATOM 993 C CA . PHE B 1 22 ? 12.699 33.291 29.585 1.00 12.63 3 PHE B CA 1
ATOM 994 C C . PHE B 1 22 ? 13.715 32.148 29.607 1.00 13.66 3 PHE B C 1
ATOM 995 O O . PHE B 1 22 ? 14.892 32.380 29.954 1.00 16.26 3 PHE B O 1
ATOM 1003 N N . ALA B 1 23 ? 13.296 30.942 29.235 1.00 12.05 4 ALA B N 1
ATOM 1004 C CA . ALA B 1 23 ? 14.228 29.831 29.037 1.00 12.15 4 ALA B CA 1
ATOM 1005 C C . ALA B 1 23 ? 14.424 29.692 27.533 1.00 12.04 4 ALA B C 1
ATOM 1006 O O . ALA B 1 23 ? 13.456 29.510 26.800 1.00 12.86 4 ALA B O 1
ATOM 1008 N N . VAL B 1 24 ? 15.682 29.733 27.124 1.00 12.43 5 VAL B N 1
ATOM 1009 C CA . VAL B 1 24 ? 16.076 29.674 25.720 1.00 13.04 5 VAL B CA 1
ATOM 1010 C C . VAL B 1 24 ? 16.881 28.418 25.502 1.00 12.87 5 VAL B C 1
ATOM 1011 O O . VAL B 1 24 ? 17.837 28.129 26.250 1.00 12.49 5 VAL B O 1
ATOM 1015 N N . ALA B 1 25 ? 16.519 27.676 24.472 1.00 12.49 6 ALA B N 1
ATOM 1016 C CA . ALA B 1 25 ? 17.303 26.522 24.075 1.00 13.68 6 ALA B CA 1
ATOM 1017 C C . ALA B 1 25 ? 18.407 27.005 23.119 1.00 13.07 6 ALA B C 1
ATOM 1018 O O . ALA B 1 25 ? 18.054 27.633 22.112 1.00 12.99 6 ALA B O 1
ATOM 1020 N N . VAL B 1 26 ? 19.687 26.813 23.458 1.00 12.24 7 VAL B N 1
ATOM 1021 C CA . VAL B 1 26 ? 20.799 27.453 22.786 1.00 13.15 7 VAL B CA 1
ATOM 1022 C C . VAL B 1 26 ? 21.896 26.481 22.409 1.00 12.74 7 VAL B C 1
ATOM 1023 O O . VAL B 1 26 ? 22.299 25.632 23.203 1.00 14.03 7 VAL B O 1
ATOM 1027 N N . SER B 1 27 ? 22.425 26.634 21.193 1.00 14.16 8 SER B N 1
ATOM 1028 C CA . SER B 1 27 ? 23.688 26.021 20.804 1.00 15.20 8 SER B CA 1
ATOM 1029 C C . SER B 1 27 ? 24.529 27.094 20.135 1.00 15.74 8 SER B C 1
ATOM 1030 O O . SER B 1 27 ? 24.059 27.755 19.226 1.00 16.19 8 SER B O 1
ATOM 1033 N N . GLY B 1 28 ? 25.776 27.270 20.543 1.00 17.69 9 GLY B N 1
ATOM 1034 C CA . GLY B 1 28 ? 26.618 28.252 19.835 1.00 19.00 9 GLY B CA 1
ATOM 1035 C C . GLY B 1 28 ? 26.044 29.649 19.736 1.00 18.54 9 GLY B C 1
ATOM 1036 O O . GLY B 1 28 ? 26.181 30.345 18.700 1.00 19.96 9 GLY B O 1
ATOM 1037 N N . ASP B 1 29 ? 25.492 30.095 20.839 1.00 19.13 10 ASP B N 1
ATOM 1038 C CA . ASP B 1 29 ? 24.881 31.413 20.961 1.00 20.02 10 ASP B CA 1
ATOM 1039 C C . ASP B 1 29 ? 23.725 31.666 19.997 1.00 18.64 10 ASP B C 1
ATOM 1040 O O . ASP B 1 29 ? 23.359 32.820 19.778 1.00 19.16 10 ASP B O 1
ATOM 1045 N N . ARG B 1 30 ? 23.103 30.606 19.489 1.00 15.84 11 ARG B N 1
ATOM 1046 C CA . ARG B 1 30 ? 21.942 30.730 18.600 1.00 15.33 11 ARG B CA 1
ATOM 1047 C C . ARG B 1 30 ? 20.796 29.947 19.217 1.00 13.54 11 ARG B C 1
ATOM 1048 O O . ARG B 1 30 ? 20.992 28.876 19.806 1.00 13.58 11 ARG B O 1
ATOM 1056 N N . VAL B 1 31 ? 19.577 30.443 19.034 1.00 12.70 12 VAL B N 1
ATOM 1057 C CA . VAL B 1 31 ? 18.396 29.718 19.464 1.00 12.19 12 VAL B CA 1
ATOM 1058 C C . VAL B 1 31 ? 18.263 28.437 18.621 1.00 12.43 12 VAL B C 1
ATOM 1059 O O . VAL B 1 31 ? 18.277 28.506 17.362 1.00 13.44 12 VAL B O 1
ATOM 1063 N N . 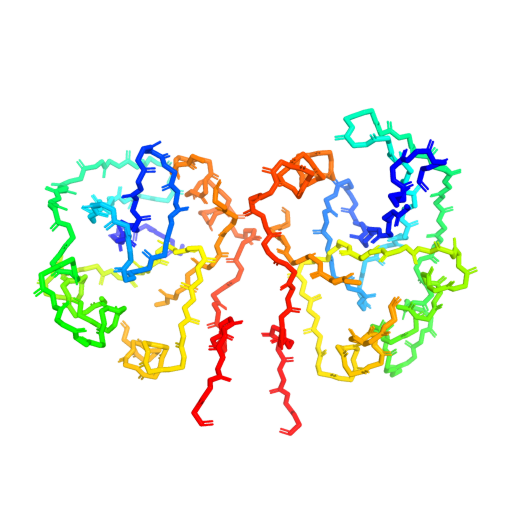ASN B 1 32 ? 18.070 27.293 19.289 1.00 12.80 13 ASN B N 1
ATOM 1064 C CA . ASN B 1 32 ? 17.868 26.030 18.580 1.00 12.23 13 ASN B CA 1
ATOM 1065 C C . ASN B 1 32 ? 16.693 25.326 19.233 1.00 12.76 13 ASN B C 1
ATOM 1066 O O . ASN B 1 32 ? 15.847 25.945 19.855 1.00 12.76 13 ASN B O 1
ATOM 1071 N N . GLY B 1 33 ? 16.557 24.030 19.013 1.00 13.33 14 GLY B N 1
ATOM 1072 C CA . GLY B 1 33 ? 15.365 23.312 19.435 1.00 13.35 14 GLY B CA 1
ATOM 1073 C C . GLY B 1 33 ? 15.476 22.694 20.822 1.00 12.67 14 GLY B C 1
ATOM 1074 O O . GLY B 1 33 ? 16.605 22.421 21.314 1.00 13.17 14 GLY B O 1
ATOM 1075 N N . PRO B 1 34 ? 14.342 22.406 21.422 1.00 12.35 15 PRO B N 1
ATOM 1076 C CA . PRO B 1 34 ? 14.356 21.865 22.787 1.00 12.85 15 PRO B CA 1
ATOM 1077 C C . PRO B 1 34 ? 14.995 20.481 22.887 1.00 13.37 15 PRO B C 1
ATOM 1078 O O . PRO B 1 34 ? 15.593 20.183 23.915 1.00 13.61 15 PRO B O 1
ATOM 1082 N N . GLY B 1 35 ? 14.847 19.648 21.872 1.00 13.02 16 GLY B N 1
ATOM 1083 C CA . GLY B 1 35 ? 15.374 18.314 21.928 1.00 14.02 16 GLY B CA 1
ATOM 1084 C C . GLY B 1 35 ? 16.848 18.145 21.641 1.00 13.38 16 GLY B C 1
ATOM 1085 O O . GLY B 1 35 ? 17.398 17.080 21.885 1.00 15.35 16 GLY B O 1
ATOM 1086 N N . GLU B 1 36 ? 17.484 19.166 21.046 1.00 14.20 17 GLU B N 1
ATOM 1087 C CA . GLU B 1 36 ? 18.838 19.037 20.570 1.00 14.06 17 GLU B CA 1
ATOM 1088 C C . GLU B 1 36 ? 19.816 20.130 20.961 1.00 14.14 17 GLU B C 1
ATOM 1089 O O . GLU B 1 36 ? 21.009 19.968 20.756 1.00 15.30 17 GLU B O 1
ATOM 1095 N N . SER B 1 37 ? 19.337 21.225 21.565 1.00 13.03 18 SER B N 1
ATOM 1096 C CA A SER B 1 37 ? 20.228 22.303 21.941 0.50 12.44 18 SER B CA 1
ATOM 1097 C CA B SER B 1 37 ? 20.242 22.307 21.942 0.50 13.96 18 SER B CA 1
ATOM 1098 C C . SER B 1 37 ? 21.222 21.867 23.025 1.00 13.50 18 SER B C 1
ATOM 1099 O O . SER B 1 37 ? 20.919 21.043 23.860 1.00 14.09 18 SER B O 1
ATOM 1104 N N . GLU B 1 38 ? 22.427 22.442 23.012 1.00 13.52 19 GLU B N 1
ATOM 1105 C CA . GLU B 1 38 ? 23.457 22.076 23.986 1.00 15.29 19 GLU B CA 1
ATOM 1106 C C . GLU B 1 38 ? 23.076 22.495 25.408 1.00 14.03 19 GLU B C 1
ATOM 1107 O O . GLU B 1 38 ? 23.340 21.783 26.386 1.00 13.47 19 GLU B O 1
ATOM 1113 N N A GLU B 1 39 ? 22.505 23.683 25.533 0.50 13.61 20 GLU B N 1
ATOM 1114 N N B GLU B 1 39 ? 22.442 23.662 25.484 0.50 12.94 20 GLU B N 1
ATOM 1115 C CA A GLU B 1 39 ? 22.207 24.214 26.863 0.50 13.85 20 GLU B CA 1
ATOM 1116 C CA B GLU B 1 39 ? 22.199 24.354 26.752 0.50 12.79 20 GLU B CA 1
ATOM 1117 C C A GLU B 1 39 ? 20.903 24.959 26.902 0.50 13.11 20 GLU B C 1
ATOM 1118 C C B GLU B 1 39 ? 20.793 24.899 26.868 0.50 12.18 20 GLU B C 1
ATOM 1119 O O A GLU B 1 39 ? 20.404 25.367 25.866 0.50 13.68 20 GLU B O 1
ATOM 1120 O O B GLU B 1 39 ? 20.096 25.103 25.845 0.50 11.62 20 GLU B O 1
ATOM 1131 N N . VAL B 1 40 ? 20.399 25.147 28.122 1.00 13.31 21 VAL B N 1
ATOM 1132 C CA . VAL B 1 40 ? 19.286 26.003 28.421 1.00 12.06 21 VAL B CA 1
ATOM 1133 C C . VAL B 1 40 ? 19.840 27.229 29.114 1.00 12.39 21 VAL B C 1
ATOM 1134 O O . VAL B 1 40 ? 20.634 27.116 30.056 1.00 13.59 21 VAL B O 1
ATOM 1138 N N . GLN B 1 41 ? 19.468 28.418 28.649 1.00 12.35 22 GLN B N 1
ATOM 1139 C CA . GLN B 1 41 ? 19.880 29.703 29.230 1.00 12.22 22 GLN B CA 1
ATOM 1140 C C . GLN B 1 41 ? 18.645 30.368 29.785 1.00 11.68 22 GLN B C 1
ATOM 1141 O O . GLN B 1 41 ? 17.639 30.458 29.073 1.00 13.65 22 GLN B O 1
ATOM 1147 N N . ILE B 1 42 ? 18.687 30.806 31.025 1.00 12.60 23 ILE B N 1
ATOM 1148 C CA . ILE B 1 42 ? 17.575 31.487 31.656 1.00 12.58 23 ILE B CA 1
ATOM 1149 C C . ILE B 1 42 ? 17.936 32.967 31.782 1.00 12.84 23 ILE B C 1
ATOM 1150 O O . ILE B 1 42 ? 18.961 33.309 32.376 1.00 13.08 23 ILE B O 1
ATOM 1155 N N . TYR B 1 43 ? 17.080 33.799 31.195 1.00 14.05 24 TYR B N 1
ATOM 1156 C CA . TYR B 1 43 ? 17.236 35.227 31.223 1.00 14.32 24 TYR B CA 1
ATOM 1157 C C . TYR B 1 43 ? 16.086 35.806 31.996 1.00 15.49 24 TYR B C 1
ATOM 1158 O O . TYR B 1 43 ? 14.976 35.323 31.977 1.00 16.36 24 TYR B O 1
ATOM 1167 N N . GLU B 1 44 ? 16.349 36.909 32.668 1.00 13.58 25 GLU B N 1
ATOM 1168 C CA A GLU B 1 44 ? 15.3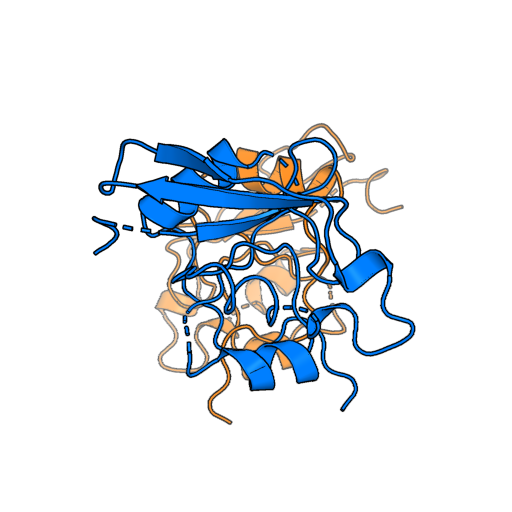34 37.674 33.364 0.50 13.74 25 GLU B CA 1
ATOM 1169 C CA B GLU B 1 44 ? 15.330 37.669 33.354 0.50 14.05 25 GLU B CA 1
ATOM 1170 C C . GLU B 1 44 ? 15.285 39.089 32.748 1.00 12.93 25 GLU B C 1
ATOM 1171 O O . GLU B 1 44 ? 16.317 39.653 32.404 1.00 15.83 25 GLU B O 1
ATOM 1182 N N . THR B 1 45 ? 14.087 39.629 32.612 1.00 12.15 26 THR B N 1
ATOM 1183 C CA . THR B 1 45 ? 13.916 40.971 32.031 1.00 11.77 26 THR B CA 1
ATOM 1184 C C . THR B 1 45 ? 12.895 41.798 32.751 1.00 13.25 26 THR B C 1
ATOM 1185 O O . THR B 1 45 ? 11.912 41.298 33.317 1.00 13.43 26 THR B O 1
ATOM 1189 N N . ASP B 1 46 ? 13.128 43.099 32.697 1.00 11.74 27 ASP B N 1
ATOM 1190 C CA . ASP B 1 46 ? 12.172 44.106 33.136 1.00 12.20 27 ASP B CA 1
ATOM 1191 C C . ASP B 1 46 ? 11.311 44.651 31.980 1.00 12.01 27 ASP B C 1
ATOM 1192 O O . ASP B 1 46 ? 10.606 45.644 32.145 1.00 13.05 27 ASP B O 1
ATOM 1197 N N . GLY B 1 47 ? 11.431 44.030 30.797 1.00 13.39 28 GLY B N 1
ATOM 1198 C CA . GLY B 1 47 ? 10.765 44.461 29.577 1.00 12.93 28 GLY B CA 1
ATOM 1199 C C . GLY B 1 47 ? 11.751 45.123 28.611 1.00 13.10 28 GLY B C 1
ATOM 1200 O O . GLY B 1 47 ? 11.449 45.268 27.416 1.00 15.70 28 GLY B O 1
ATOM 1201 N N . GLY B 1 48 ? 12.890 45.567 29.107 1.00 12.80 29 GLY B N 1
ATOM 1202 C CA . GLY B 1 48 ? 13.903 46.183 28.229 1.00 13.57 29 GLY B CA 1
ATOM 1203 C C . GLY B 1 48 ? 15.305 45.660 28.511 1.00 13.75 29 GLY B C 1
ATOM 1204 O O . GLY B 1 48 ? 15.994 45.229 27.581 1.00 12.77 29 GLY B O 1
ATOM 1205 N N . ASN B 1 49 ? 15.735 45.745 29.752 1.00 12.27 30 ASN B N 1
ATOM 1206 C CA . ASN B 1 49 ? 16.990 45.169 30.181 1.00 12.28 30 ASN B CA 1
ATOM 1207 C C . ASN B 1 49 ? 16.844 43.680 30.332 1.00 12.92 30 ASN B C 1
ATOM 1208 O O . ASN B 1 49 ? 15.778 43.209 30.739 1.00 13.38 30 ASN B O 1
ATOM 1213 N N . VAL B 1 50 ? 17.892 42.970 29.954 1.00 12.37 31 VAL B N 1
ATOM 1214 C CA . VAL B 1 50 ? 17.891 41.517 30.047 1.00 13.76 31 VAL B CA 1
ATOM 1215 C C . VAL B 1 50 ? 19.152 41.111 30.753 1.00 14.78 31 VAL B C 1
ATOM 1216 O O . VAL B 1 50 ? 20.244 41.651 30.501 1.00 16.18 31 VAL B O 1
ATOM 1220 N N . ARG B 1 51 ? 19.019 40.108 31.629 1.00 16.34 32 ARG B N 1
ATOM 1221 C CA . ARG B 1 51 ? 20.149 39.602 32.414 1.00 17.73 32 ARG B CA 1
ATOM 1222 C C . ARG B 1 51 ? 20.146 38.080 32.285 1.00 17.25 32 ARG B C 1
ATOM 1223 O O . ARG B 1 51 ? 19.115 37.453 32.458 1.00 16.87 32 ARG B O 1
ATOM 1225 N N . LEU B 1 52 ? 21.301 37.502 32.003 1.00 18.20 33 LEU B N 1
ATOM 1226 C CA . LEU B 1 52 ? 21.471 36.058 32.104 1.00 17.65 33 LEU B CA 1
ATOM 1227 C C . LEU B 1 52 ? 21.510 35.664 33.580 1.00 16.35 33 LEU B C 1
ATOM 1228 O O . LEU B 1 52 ? 22.423 36.121 34.301 1.00 17.96 33 LEU B O 1
ATOM 1233 N N A ILE B 1 53 ? 20.571 34.861 34.063 0.50 14.51 34 ILE B N 1
ATOM 1234 N N B ILE B 1 53 ? 20.514 34.875 34.027 0.50 14.30 34 ILE B N 1
ATOM 1235 C CA A ILE B 1 53 ? 20.616 34.424 35.465 0.50 14.65 34 ILE B CA 1
ATOM 1236 C CA B ILE B 1 53 ? 20.356 34.347 35.411 0.50 14.69 34 ILE B CA 1
ATOM 1237 C C A ILE B 1 53 ? 21.385 33.128 35.614 0.50 13.68 34 ILE B C 1
ATOM 1238 C C B ILE B 1 53 ? 21.256 33.129 35.632 0.50 13.38 34 ILE B C 1
ATOM 1239 O O A ILE B 1 53 ? 22.084 32.958 36.603 0.50 14.35 34 ILE B O 1
ATOM 1240 O O B ILE B 1 53 ? 21.898 33.014 36.676 0.50 13.84 34 ILE B O 1
ATOM 1249 N N . GLU B 1 54 ? 21.223 32.182 34.689 1.00 12.11 35 GLU B N 1
ATOM 1250 C CA . GLU B 1 54 ? 21.930 30.903 34.819 1.00 13.25 35 GLU B CA 1
ATOM 1251 C C . GLU B 1 54 ? 21.855 30.165 33.499 1.00 12.75 35 GLU B C 1
ATOM 1252 O O . GLU B 1 54 ? 21.043 30.499 32.617 1.00 13.20 35 GLU B O 1
ATOM 1258 N N . LYS B 1 55 ? 22.706 29.169 33.352 1.00 12.46 36 LYS B N 1
ATOM 1259 C CA . LYS B 1 55 ? 22.746 28.297 32.215 1.00 14.28 36 LYS B CA 1
ATOM 1260 C C . LYS B 1 55 ? 23.004 26.904 32.744 1.00 12.75 36 LYS B C 1
ATOM 1261 O O . LYS B 1 55 ? 23.685 26.723 33.731 1.00 12.75 36 LYS B O 1
ATOM 1267 N N . TYR B 1 56 ? 22.473 25.908 32.060 1.00 12.42 37 TYR B N 1
ATOM 1268 C CA . TYR B 1 56 ? 22.709 24.544 32.438 1.00 12.16 37 TYR B CA 1
ATOM 1269 C C . TYR B 1 56 ? 22.652 23.662 31.199 1.00 12.41 37 TYR B C 1
ATOM 1270 O O . TYR B 1 56 ? 22.063 24.016 30.183 1.00 12.15 37 TYR B O 1
ATOM 1279 N N A SER B 1 57 ? 23.248 22.485 31.316 0.50 12.38 38 SER B N 1
ATOM 1280 N N B SER B 1 57 ? 23.292 22.507 31.272 0.50 12.60 38 SER B N 1
ATOM 1281 C CA A SER B 1 57 ? 23.255 21.493 30.259 0.50 13.10 38 SER B CA 1
ATOM 1282 C CA B SER B 1 57 ? 23.321 21.568 30.165 0.50 13.59 38 SER B CA 1
ATOM 1283 C C A SER B 1 57 ? 21.838 21.056 29.919 0.50 12.74 38 SER B C 1
ATOM 1284 C C B SER B 1 57 ? 21.921 21.011 29.904 0.50 12.95 38 SER B C 1
ATOM 1285 O O A SER B 1 57 ? 21.007 20.820 30.777 0.50 13.50 38 SER B O 1
ATOM 1286 O O B SER B 1 57 ? 21.220 20.597 30.812 0.50 14.09 38 SER B O 1
ATOM 1291 N N . ASN B 1 58 ? 21.520 20.968 28.639 1.00 12.87 39 ASN B N 1
ATOM 1292 C CA . ASN B 1 58 ? 20.167 20.591 28.244 1.00 12.86 39 ASN B CA 1
ATOM 1293 C C . ASN B 1 58 ? 19.915 19.112 28.611 1.00 12.53 39 ASN B C 1
ATOM 1294 O O . ASN B 1 58 ? 20.572 18.232 28.006 1.00 12.88 39 ASN B O 1
ATOM 1299 N N . PRO B 1 59 ? 18.943 18.801 29.480 1.00 12.02 40 PRO B N 1
ATOM 1300 C CA . PRO B 1 59 ? 18.708 17.387 29.850 1.00 12.67 40 PRO B CA 1
ATOM 1301 C C . PRO B 1 59 ? 18.151 16.570 28.698 1.00 11.86 40 PRO B C 1
ATOM 1302 O O . PRO B 1 59 ? 18.276 15.341 28.738 1.00 11.65 40 PRO B O 1
ATOM 1306 N N . ALA B 1 60 ? 17.617 17.200 27.656 1.00 11.39 41 ALA B N 1
ATOM 1307 C CA . ALA B 1 60 ? 17.196 16.491 26.460 1.00 11.91 41 ALA B CA 1
ATOM 1308 C C . ALA B 1 60 ? 18.293 15.595 25.978 1.00 12.31 41 ALA B C 1
ATOM 1309 O O . ALA B 1 60 ? 18.012 14.505 25.457 1.00 12.59 41 ALA B O 1
ATOM 1311 N N . LEU B 1 61 ? 19.551 15.996 26.070 1.00 12.53 42 LEU B N 1
ATOM 1312 C CA . LEU B 1 61 ? 20.638 15.243 25.466 1.00 13.01 42 LEU B CA 1
ATOM 1313 C C . LEU B 1 61 ? 20.857 13.919 26.161 1.00 13.99 42 LEU B C 1
ATOM 1314 O O . LEU B 1 61 ? 21.436 13.032 25.569 1.00 15.34 42 LEU B O 1
ATOM 1319 N N . ASN B 1 62 ? 20.401 13.757 27.389 1.00 12.52 43 ASN B N 1
ATOM 1320 C CA . ASN B 1 62 ? 20.492 12.497 28.094 1.00 13.45 43 ASN B CA 1
ATOM 1321 C C . ASN B 1 62 ? 19.273 11.615 27.977 1.00 12.17 43 ASN B C 1
ATOM 1322 O O . ASN B 1 62 ? 19.295 10.471 28.422 1.00 12.66 43 ASN B O 1
ATOM 1327 N N . ALA B 1 63 ? 18.196 12.146 27.431 1.00 10.58 44 ALA B N 1
ATOM 1328 C CA . ALA B 1 63 ? 16.983 11.367 27.268 1.00 10.89 44 ALA B CA 1
ATOM 1329 C C . ALA B 1 63 ? 17.078 10.550 25.972 1.00 11.16 44 ALA B C 1
ATOM 1330 O O . ALA B 1 63 ? 17.616 10.978 24.974 1.00 12.63 44 ALA B O 1
ATOM 1332 N N . THR B 1 64 ? 16.532 9.372 26.021 1.00 10.25 45 THR B N 1
ATOM 1333 C CA . THR B 1 64 ? 16.402 8.518 24.818 1.00 11.95 45 THR B CA 1
ATOM 1334 C C . THR B 1 64 ? 15.203 8.944 23.993 1.00 11.59 45 THR B C 1
ATOM 1335 O O . THR B 1 64 ? 15.320 9.043 22.752 1.00 14.03 45 THR B O 1
ATOM 1339 N N . ALA B 1 65 ? 14.067 9.214 24.612 1.00 11.57 46 ALA B N 1
ATOM 1340 C CA . ALA B 1 65 ? 12.818 9.580 23.977 1.00 12.26 46 ALA B CA 1
ATOM 1341 C C . ALA B 1 65 ? 12.339 10.862 24.684 1.00 11.42 46 ALA B C 1
ATOM 1342 O O . ALA B 1 65 ? 12.844 11.244 25.759 1.00 10.94 46 ALA B O 1
ATOM 1344 N N . ALA B 1 66 ? 11.334 11.495 24.100 1.00 13.09 47 ALA B N 1
ATOM 1345 C CA . ALA B 1 66 ? 10.713 12.669 24.730 1.00 13.79 47 ALA B CA 1
ATOM 1346 C C . ALA B 1 66 ? 11.726 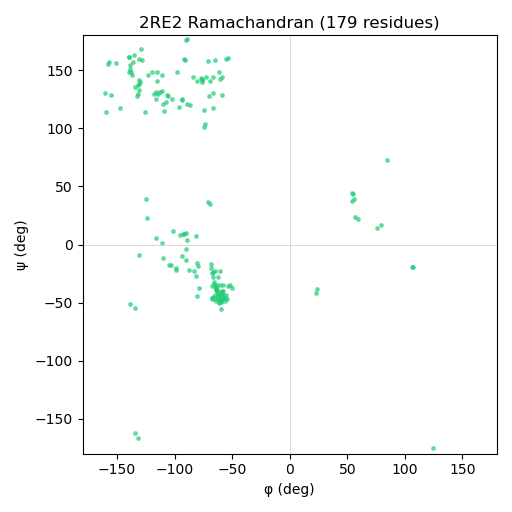13.736 25.085 1.00 12.77 47 ALA B C 1
ATOM 1347 O O . ALA B 1 66 ? 11.628 14.394 26.134 1.00 13.56 47 ALA B O 1
ATOM 1349 N N . ARG B 1 67 ? 12.715 13.896 24.224 1.00 12.72 48 ARG B N 1
ATOM 1350 C CA . ARG B 1 67 ? 13.837 14.792 24.529 1.00 12.36 48 ARG B CA 1
ATOM 1351 C C . ARG B 1 67 ? 13.363 16.190 24.752 1.00 12.19 48 ARG B C 1
ATOM 1352 O O . ARG B 1 67 ? 13.742 16.852 25.754 1.00 13.00 48 ARG B O 1
ATOM 1360 N N . GLY B 1 68 ? 12.527 16.680 23.843 1.00 12.53 49 GLY B N 1
ATOM 1361 C CA . GLY B 1 68 ? 12.049 18.065 23.949 1.00 13.20 49 GLY B CA 1
ATOM 1362 C C . GLY B 1 68 ? 11.255 18.222 25.224 1.00 12.99 49 GLY B C 1
ATOM 1363 O O . GLY B 1 68 ? 11.387 19.214 25.948 1.00 12.51 49 GLY B O 1
ATOM 1364 N N . VAL B 1 69 ? 10.415 17.244 25.562 1.00 12.71 50 VAL B N 1
ATOM 1365 C CA . VAL B 1 69 ? 9.621 17.322 26.776 1.00 12.87 50 VAL B CA 1
ATOM 1366 C C . VAL B 1 69 ? 10.467 17.470 28.018 1.00 12.92 50 VAL B C 1
ATOM 1367 O O . VAL B 1 69 ? 10.160 18.250 28.930 1.00 12.27 50 VAL B O 1
ATOM 1371 N N . PHE B 1 70 ? 11.595 16.755 28.089 1.00 12.62 51 PHE B N 1
ATOM 1372 C CA . PHE B 1 70 ? 12.474 16.874 29.228 1.00 12.15 51 PHE B CA 1
ATOM 1373 C C . PHE B 1 70 ? 13.178 18.186 29.320 1.00 12.06 51 PHE B C 1
ATOM 1374 O O . PHE B 1 70 ? 13.335 18.697 30.409 1.00 13.10 51 PHE B O 1
ATOM 1390 N N . LEU B 1 72 ? 11.707 20.972 28.360 1.00 13.04 53 LEU B N 1
ATOM 1391 C CA . LEU B 1 72 ? 10.612 21.855 28.747 1.00 12.37 53 LEU B CA 1
ATOM 1392 C C . LEU B 1 72 ? 10.289 21.691 30.220 1.00 12.14 53 LEU B C 1
ATOM 1393 O O . LEU B 1 72 ? 10.049 22.641 30.957 1.00 12.69 53 LEU B O 1
ATOM 1398 N N . LYS B 1 73 ? 10.285 20.458 30.707 1.00 11.66 54 LYS B N 1
ATOM 1399 C CA . LYS B 1 73 ? 10.121 20.167 32.134 1.00 12.41 54 LYS B CA 1
ATOM 1400 C C . LYS B 1 73 ? 11.194 20.859 32.933 1.00 13.31 54 LYS B C 1
ATOM 1401 O O . LYS B 1 73 ? 10.897 21.455 33.962 1.00 11.91 54 LYS B O 1
ATOM 1407 N N . SER B 1 74 ? 12.442 20.815 32.466 1.00 11.73 55 SER B N 1
ATOM 1408 C CA . SER B 1 74 ? 13.527 21.481 33.224 1.00 12.59 55 SER B CA 1
ATOM 1409 C C . SER B 1 74 ? 13.298 22.980 33.269 1.00 12.03 55 SER B C 1
ATOM 1410 O O . SER B 1 74 ? 13.574 23.629 34.295 1.00 11.63 55 SER B O 1
ATOM 1413 N N . ALA B 1 75 ? 12.826 23.568 32.170 1.00 12.79 56 ALA B N 1
ATOM 1414 C CA . ALA B 1 75 ? 12.559 25.003 32.174 1.00 12.56 56 ALA B CA 1
ATOM 1415 C C . ALA B 1 75 ? 11.535 25.415 33.210 1.00 11.78 56 ALA B C 1
ATOM 1416 O O . ALA B 1 75 ? 11.662 26.424 33.923 1.00 12.70 56 ALA B O 1
ATOM 1418 N N . LEU B 1 76 ? 10.499 24.595 33.337 1.00 13.17 57 LEU B N 1
ATOM 1419 C CA . LEU B 1 76 ? 9.444 24.767 34.336 1.00 14.18 57 LEU B CA 1
ATOM 1420 C C . LEU B 1 76 ? 10.078 24.749 35.732 1.00 13.36 57 LEU B C 1
ATOM 1421 O O . LEU B 1 76 ? 9.861 25.600 36.578 1.00 12.78 57 LEU B O 1
ATOM 1426 N N . ASP B 1 77 ? 10.944 23.759 35.950 1.00 12.22 58 ASP B N 1
ATOM 1427 C CA . ASP B 1 77 ? 11.612 23.632 37.245 1.00 12.00 58 ASP B CA 1
ATOM 1428 C C . ASP B 1 77 ? 12.465 24.863 37.576 1.00 11.99 58 ASP B C 1
ATOM 1429 O O . ASP B 1 77 ? 12.583 25.228 38.742 1.00 12.59 58 ASP B O 1
ATOM 1434 N N . HIS B 1 78 ? 13.066 25.475 36.570 1.00 11.63 59 HIS B N 1
ATOM 1435 C CA . HIS B 1 78 ? 13.842 26.668 36.725 1.00 12.04 59 HIS B CA 1
ATOM 1436 C C . HIS B 1 78 ? 13.005 27.937 36.778 1.00 12.87 59 HIS B C 1
ATOM 1437 O O . HIS B 1 78 ? 13.569 29.047 36.826 1.00 15.93 59 HIS B O 1
ATOM 1444 N N . GLY B 1 79 ? 11.680 27.828 36.832 1.00 12.65 60 GLY B N 1
ATOM 1445 C CA . GLY B 1 79 ? 10.882 28.996 37.031 1.00 12.93 60 GLY B CA 1
ATOM 1446 C C . GLY B 1 79 ? 10.676 29.836 35.798 1.00 13.06 60 GLY B C 1
ATOM 1447 O O . GLY B 1 79 ? 10.243 30.985 35.894 1.00 14.22 60 GLY B O 1
ATOM 1448 N N . ALA B 1 80 ? 10.921 29.289 34.617 1.00 12.40 61 ALA B N 1
ATOM 1449 C CA . ALA B 1 80 ? 10.631 30.029 33.408 1.00 12.30 61 ALA B CA 1
ATOM 1450 C C . ALA B 1 80 ? 9.165 30.397 33.270 1.00 12.82 61 ALA B C 1
ATOM 1451 O O . ALA B 1 80 ? 8.303 29.606 33.563 1.00 14.02 61 ALA B O 1
ATOM 1453 N N . ASN B 1 81 ? 8.895 31.592 32.739 1.00 11.93 62 ASN B N 1
ATOM 1454 C CA . ASN B 1 81 ? 7.566 32.057 32.401 1.00 14.35 62 ASN B CA 1
ATOM 1455 C C . ASN B 1 81 ? 7.277 31.874 30.907 1.00 15.08 62 ASN B C 1
ATOM 1456 O O . ASN B 1 81 ? 6.124 31.768 30.466 1.00 17.95 62 ASN B O 1
ATOM 1461 N N . ALA B 1 82 ? 8.336 31.769 30.111 1.00 12.76 63 ALA B N 1
ATOM 1462 C CA . ALA B 1 82 ? 8.197 31.661 28.670 1.00 12.47 63 ALA B CA 1
ATOM 1463 C C . ALA B 1 82 ? 9.396 30.951 28.146 1.00 13.09 63 ALA B C 1
ATOM 1464 O O . ALA B 1 82 ? 10.424 30.930 28.761 1.00 13.31 63 ALA B O 1
ATOM 1466 N N A LEU B 1 83 ? 9.211 30.357 26.975 0.50 13.31 64 LEU B N 1
ATOM 1467 N N B LEU B 1 83 ? 9.196 30.268 27.018 0.50 13.20 64 LEU B N 1
ATOM 1468 C CA A LEU B 1 83 ? 10.225 29.631 26.228 0.50 13.02 64 LEU B CA 1
ATOM 1469 C CA B LEU B 1 83 ? 10.208 29.516 26.260 0.50 12.94 64 LEU B CA 1
ATOM 1470 C C A LEU B 1 83 ? 10.585 30.336 24.927 0.50 12.79 64 LEU B C 1
ATOM 1471 C C B LEU B 1 83 ? 10.559 30.235 24.941 0.50 12.70 64 LEU B C 1
ATOM 1472 O O A LEU B 1 83 ? 9.732 30.999 24.287 0.50 13.41 64 LEU B O 1
ATOM 1473 O O B LEU B 1 83 ? 9.631 30.781 24.296 0.50 12.61 64 LEU B O 1
ATOM 1482 N N . VAL B 1 84 ? 11.835 30.182 24.527 1.00 12.64 65 VAL B N 1
ATOM 1483 C CA . VAL B 1 84 ? 12.304 30.716 23.248 1.00 11.73 65 VAL B CA 1
ATOM 1484 C C . VAL B 1 84 ? 13.041 29.557 22.549 1.00 12.82 65 VAL B C 1
ATOM 1485 O O . VAL B 1 84 ? 14.054 29.045 23.063 1.00 12.99 65 VAL B O 1
ATOM 1489 N N . LEU B 1 85 ? 12.462 29.098 21.433 1.00 12.41 66 LEU B N 1
ATOM 1490 C CA . LEU B 1 85 ? 12.874 27.875 20.720 1.00 12.11 66 LEU B CA 1
ATOM 1491 C C . LEU B 1 85 ? 12.823 28.129 19.244 1.00 12.00 66 LEU B C 1
ATOM 1492 O O . LEU B 1 85 ? 12.092 28.986 18.764 1.00 11.79 66 LEU B O 1
ATOM 1497 N N . SER B 1 86 ? 13.513 27.281 18.474 1.00 11.25 67 SER B N 1
ATOM 1498 C CA . SER B 1 86 ? 13.414 27.359 17.035 1.00 11.34 67 SER B CA 1
ATOM 1499 C C . SER B 1 86 ? 12.328 26.431 16.467 1.00 12.26 67 SER B C 1
ATOM 1500 O O . SER B 1 86 ? 12.050 26.481 15.269 1.00 11.87 67 SER B O 1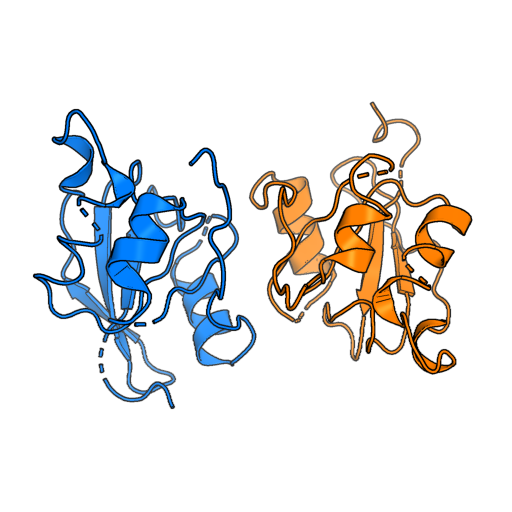
ATOM 1503 N N A GLU B 1 87 ? 11.749 25.607 17.301 0.50 12.51 68 GLU B N 1
ATOM 1504 N N B GLU B 1 87 ? 11.758 25.590 17.293 0.50 12.00 68 GLU B N 1
ATOM 1505 C CA A GLU B 1 87 ? 10.779 24.611 16.884 0.50 13.25 68 GLU B CA 1
ATOM 1506 C CA B GLU B 1 87 ? 10.809 24.566 16.873 0.50 12.03 68 GLU B CA 1
ATOM 1507 C C A GLU B 1 87 ? 10.194 23.938 18.133 0.50 12.31 68 GLU B C 1
ATOM 1508 C C B GLU B 1 87 ? 10.164 23.974 18.139 0.50 11.87 68 GLU B C 1
ATOM 1509 O O A GLU B 1 87 ? 10.817 23.978 19.189 0.50 12.19 68 GLU B O 1
ATOM 1510 O O B GLU B 1 87 ? 10.701 24.121 19.216 0.50 11.98 68 GLU B O 1
ATOM 1521 N N . ILE B 1 88 ? 9.013 23.332 17.994 1.00 12.54 69 ILE B N 1
ATOM 1522 C CA . ILE B 1 88 ? 8.445 22.575 19.107 1.00 11.92 69 ILE B CA 1
ATOM 1523 C C . ILE B 1 88 ? 7.535 21.515 18.503 1.00 11.06 69 ILE B C 1
ATOM 1524 O O . ILE B 1 88 ? 6.794 21.765 17.598 1.00 11.93 69 ILE B O 1
ATOM 1529 N N . GLY B 1 89 ? 7.599 20.294 19.044 1.00 12.50 70 GLY B N 1
ATOM 1530 C CA . GLY B 1 89 ? 6.736 19.223 18.624 1.00 12.33 70 GLY B CA 1
ATOM 1531 C C . GLY B 1 89 ? 5.421 19.136 19.377 1.00 12.49 70 GLY B C 1
ATOM 1532 O O . GLY B 1 89 ? 5.214 19.844 20.324 1.00 13.18 70 GLY B O 1
ATOM 1533 N N . SER B 1 90 ? 4.562 18.199 18.986 1.00 13.68 71 SER B N 1
ATOM 1534 C CA . SER B 1 90 ? 3.274 18.104 19.604 1.00 13.70 71 SER B CA 1
ATOM 1535 C C . SER B 1 90 ? 3.296 17.669 21.046 1.00 13.79 71 SER B C 1
ATOM 1536 O O . SER B 1 90 ? 2.652 18.307 21.860 1.00 14.12 71 SER B O 1
ATOM 1539 N N . PRO B 1 91 ? 4.056 16.610 21.411 1.00 14.94 72 PRO B N 1
ATOM 1540 C CA . PRO B 1 91 ? 4.093 16.304 22.842 1.00 15.03 72 PRO B CA 1
ATOM 1541 C C . PRO B 1 91 ? 4.605 17.443 23.711 1.00 14.67 72 PRO B C 1
ATOM 1542 O O . PRO B 1 91 ? 4.085 17.719 24.790 1.00 15.16 72 PRO B O 1
ATOM 1546 N N . GLY B 1 92 ? 5.611 18.119 23.243 1.00 14.71 73 GLY B N 1
ATOM 1547 C CA . GLY B 1 92 ? 6.169 19.253 23.979 1.00 13.58 73 GLY B CA 1
ATOM 1548 C C . GLY B 1 92 ? 5.181 20.395 24.100 1.00 12.38 73 GLY B C 1
ATOM 1549 O O . GLY B 1 92 ? 4.974 20.965 25.179 1.00 14.17 73 GLY B O 1
ATOM 1550 N N . PHE B 1 93 ? 4.553 20.741 22.979 1.00 13.22 74 PHE B N 1
ATOM 1551 C CA . PHE B 1 93 ? 3.516 21.795 22.991 1.00 13.31 74 PHE B CA 1
ATOM 1552 C C . PHE B 1 93 ? 2.365 21.425 23.931 1.00 13.98 74 PHE B C 1
ATOM 1553 O O . PHE B 1 93 ? 1.919 22.268 24.738 1.00 14.61 74 PHE B O 1
ATOM 1561 N N . ASN B 1 94 ? 1.930 20.181 23.890 1.00 15.05 75 ASN B N 1
ATOM 1562 C CA . ASN B 1 94 ? 0.856 19.765 24.789 1.00 15.35 75 ASN B CA 1
ATOM 1563 C C . ASN B 1 94 ? 1.239 19.849 26.249 1.00 15.62 75 ASN B C 1
ATOM 1564 O O . ASN B 1 94 ? 0.443 20.272 27.097 1.00 17.62 75 ASN B O 1
ATOM 1569 N N . PHE B 1 95 ? 2.470 19.487 26.555 1.00 15.97 76 PHE B N 1
ATOM 1570 C CA . PHE B 1 95 ? 2.965 19.568 27.923 1.00 17.01 76 PHE B CA 1
ATOM 1571 C C . PHE B 1 95 ? 2.966 20.981 28.484 1.00 17.88 76 PHE B C 1
ATOM 1572 O O . PHE B 1 95 ? 2.643 21.193 29.633 1.00 18.71 76 PHE B O 1
ATOM 1580 N N A ILE B 1 96 ? 3.385 21.953 27.681 0.50 17.52 77 ILE B N 1
ATOM 1581 N N B ILE B 1 96 ? 3.299 21.930 27.626 0.50 18.46 77 ILE B N 1
ATOM 1582 C CA A ILE B 1 96 ? 3.578 23.314 28.212 0.50 18.11 77 ILE B CA 1
ATOM 1583 C CA B ILE B 1 96 ? 3.684 23.272 28.033 0.50 19.93 77 ILE B CA 1
ATOM 1584 C C A ILE B 1 96 ? 2.409 24.265 28.006 0.50 20.02 77 ILE B C 1
ATOM 1585 C C B ILE B 1 96 ? 2.516 24.279 27.902 0.50 21.07 77 ILE B C 1
ATOM 1586 O O A ILE B 1 96 ? 2.307 25.266 28.703 0.50 18.76 77 ILE B O 1
ATOM 1587 O O B ILE B 1 96 ? 2.487 25.309 28.575 0.50 19.95 77 ILE B O 1
ATOM 1596 N N . LYS B 1 97 ? 1.562 23.981 27.023 1.00 23.20 78 LYS B N 1
ATOM 1597 C CA . LYS B 1 97 ? 0.724 25.054 26.423 1.00 25.32 78 LYS B CA 1
ATOM 1598 C C . LYS B 1 97 ? -0.105 25.898 27.418 1.00 26.10 78 LYS B C 1
ATOM 1599 O O . LYS B 1 97 ? -0.241 27.143 27.228 1.00 27.30 78 LYS B O 1
ATOM 1605 N N . ASN B 1 98 ? -0.572 25.276 28.510 1.00 25.89 79 ASN B N 1
ATOM 1606 C CA . ASN B 1 98 ? -1.195 26.032 29.608 1.00 25.94 79 ASN B CA 1
ATOM 1607 C C . ASN B 1 98 ? -0.318 26.401 30.839 1.00 24.88 79 ASN B C 1
ATOM 1608 O O . ASN B 1 98 ? -0.835 26.814 31.871 1.00 26.38 79 ASN B O 1
ATOM 1613 N N A LYS B 1 99 ? 1.004 26.276 30.708 0.50 21.99 80 LYS B N 1
ATOM 1614 N N B LYS B 1 99 ? 0.990 26.215 30.712 0.50 22.46 80 LYS B N 1
ATOM 1615 C CA A LYS B 1 99 ? 1.995 26.527 31.787 0.50 20.65 80 LYS B CA 1
ATOM 1616 C CA B LYS B 1 99 ? 1.970 26.522 31.756 0.50 21.49 80 LYS B CA 1
ATOM 1617 C C A LYS B 1 99 ? 3.088 27.590 31.496 0.50 19.85 80 LYS B C 1
ATOM 1618 C C B LYS B 1 99 ? 2.881 27.717 31.413 0.50 20.82 80 LYS B C 1
ATOM 1619 O O A LYS B 1 99 ? 3.596 28.263 32.415 0.50 18.14 80 LYS B O 1
ATOM 1620 O O B LYS B 1 99 ? 3.009 28.654 32.206 0.50 20.98 80 LYS B O 1
ATOM 1639 N N . ASP B 1 101 ? 4.175 30.380 27.963 1.00 17.88 82 ASP B N 1
ATOM 1640 C CA . ASP B 1 101 ? 4.105 30.762 26.522 1.00 16.23 82 ASP B CA 1
ATOM 1641 C C . ASP B 1 101 ? 5.354 30.264 25.806 1.00 14.30 82 ASP B C 1
ATOM 1642 O O . ASP B 1 101 ? 6.392 30.130 26.409 1.00 14.68 82 ASP B O 1
ATOM 1647 N N A VAL B 1 102 ? 5.224 29.861 24.547 0.50 12.24 83 VAL B N 1
ATOM 1648 N N B VAL B 1 102 ? 5.187 30.048 24.508 0.50 12.59 83 VAL B N 1
ATOM 1649 C CA A VAL B 1 102 ? 6.413 29.533 23.721 0.50 11.98 83 VAL B CA 1
ATOM 1650 C CA B VAL B 1 102 ? 6.238 29.547 23.621 0.50 12.50 83 VAL B CA 1
ATOM 1651 C C A VAL B 1 102 ? 6.470 30.468 22.517 0.50 12.27 83 VAL B C 1
ATOM 1652 C C B VAL B 1 102 ? 6.416 30.555 22.502 0.50 12.77 83 VAL B C 1
ATOM 1653 O O A VAL B 1 102 ? 5.486 30.706 21.828 0.50 12.73 83 VAL B O 1
ATOM 1654 O O B VAL B 1 102 ? 5.447 30.930 21.843 0.50 13.30 83 VAL B O 1
ATOM 1661 N N . TYR B 1 103 ? 7.642 31.030 22.329 1.00 11.28 84 TYR B N 1
ATOM 1662 C CA . TYR B 1 103 ? 7.989 31.918 21.202 1.00 11.61 84 TYR B CA 1
ATOM 1663 C C . TYR B 1 103 ? 8.921 31.154 20.305 1.00 11.70 84 TYR B C 1
ATOM 1664 O O . TYR B 1 103 ? 10.024 30.789 20.688 1.00 13.37 84 TYR B O 1
ATOM 1673 N N . ILE B 1 104 ? 8.434 30.913 19.092 1.00 12.30 85 ILE B N 1
ATOM 1674 C CA . ILE B 1 104 ? 9.237 30.245 18.050 1.00 11.92 85 ILE B CA 1
ATOM 1675 C C . ILE B 1 104 ? 9.906 31.309 17.199 1.00 11.98 85 ILE B C 1
ATOM 1676 O O . ILE B 1 104 ? 9.249 32.218 16.696 1.00 12.53 85 ILE B O 1
ATOM 1681 N N . VAL B 1 105 ? 11.218 31.228 17.076 1.00 11.79 86 VAL B N 1
ATOM 1682 C CA . VAL B 1 105 ? 12.040 32.214 16.390 1.00 12.88 86 VAL B CA 1
ATOM 1683 C C . VAL B 1 105 ? 12.982 31.502 15.413 1.00 12.21 86 VAL B C 1
ATOM 1684 O O . VAL B 1 105 ? 13.288 30.312 15.586 1.00 11.58 86 VAL B O 1
ATOM 1688 N N . PRO B 1 106 ? 13.491 32.244 14.416 1.00 12.13 87 PRO B N 1
ATOM 1689 C CA . PRO B 1 106 ? 14.606 31.760 13.619 1.00 11.82 87 PRO B CA 1
ATOM 1690 C C . PRO B 1 106 ? 15.799 31.328 14.467 1.00 11.91 87 PRO B C 1
ATOM 1691 O O . PRO B 1 106 ? 15.951 31.770 15.607 1.00 13.04 87 PRO B O 1
ATOM 1695 N N . GLU B 1 107 ? 16.665 30.526 13.861 1.00 11.58 88 GLU B N 1
ATOM 1696 C CA . GLU B 1 107 ? 17.922 30.114 14.496 1.00 12.25 88 GLU B CA 1
ATOM 1697 C C . GLU B 1 107 ? 18.887 31.290 14.472 1.00 12.79 88 GLU B C 1
ATOM 1698 O O . GLU B 1 107 ? 19.699 31.388 13.556 1.00 16.05 88 GLU B O 1
ATOM 1712 N N . PRO B 1 109 ? 20.863 34.831 16.893 1.00 13.00 90 PRO B N 1
ATOM 1713 C CA . PRO B 1 109 ? 21.470 35.166 18.169 1.00 13.27 90 PRO B CA 1
ATOM 1714 C C . PRO B 1 109 ? 20.423 35.429 19.244 1.00 12.24 90 PRO B C 1
ATOM 1715 O O . PRO B 1 109 ? 19.402 36.021 18.962 1.00 13.22 90 PRO B O 1
ATOM 1719 N N . VAL B 1 110 ? 20.712 34.949 20.452 1.00 13.07 91 VAL B N 1
ATOM 1720 C CA . VAL B 1 110 ? 19.776 35.021 21.526 1.00 13.25 91 VAL B CA 1
ATOM 1721 C C . VAL B 1 110 ? 19.251 36.420 21.811 1.00 13.92 91 VAL B C 1
ATOM 1722 O O . VAL B 1 110 ? 18.036 36.637 21.940 1.00 13.10 91 VAL B O 1
ATOM 1726 N N . ALA B 1 111 ? 20.138 37.385 21.886 1.00 12.41 92 ALA B N 1
ATOM 1727 C CA . ALA B 1 111 ? 19.711 38.758 22.226 1.00 12.86 92 ALA B CA 1
ATOM 1728 C C . ALA B 1 111 ? 18.818 39.334 21.188 1.00 12.98 92 ALA B C 1
ATOM 1729 O O . ALA B 1 111 ? 17.869 40.057 21.477 1.00 13.49 92 ALA B O 1
ATOM 1731 N N . ASP B 1 112 ? 19.111 39.018 19.924 1.00 12.66 93 ASP B N 1
ATOM 1732 C CA . ASP B 1 112 ? 18.318 39.540 18.809 1.00 13.32 93 ASP B CA 1
ATOM 1733 C C . ASP B 1 112 ? 16.900 38.948 18.811 1.00 11.35 93 ASP B C 1
ATOM 1734 O O . ASP B 1 112 ? 15.904 39.606 18.568 1.00 12.69 93 ASP B O 1
ATOM 1739 N N . ALA B 1 113 ? 16.790 37.682 19.194 1.00 12.25 94 ALA B N 1
ATOM 1740 C CA . ALA B 1 113 ? 15.492 37.014 19.338 1.00 11.28 94 ALA B CA 1
ATOM 1741 C C . ALA B 1 113 ? 14.714 37.629 20.500 1.00 11.05 94 ALA B C 1
ATOM 1742 O O . ALA B 1 113 ? 13.516 37.906 20.377 1.00 11.69 94 ALA B O 1
ATOM 1744 N N . LEU B 1 114 ? 15.384 37.818 21.618 1.00 11.47 95 LEU B N 1
ATOM 1745 C CA . LEU B 1 114 ? 14.695 38.355 22.777 1.00 12.23 95 LEU B CA 1
ATOM 1746 C C . LEU B 1 114 ? 14.215 39.798 22.484 1.00 10.99 95 LEU B C 1
ATOM 1747 O O . LEU B 1 114 ? 13.095 40.150 22.886 1.00 11.90 95 LEU B O 1
ATOM 1752 N N . LYS B 1 115 ? 14.961 40.585 21.732 1.00 10.78 96 LYS B N 1
ATOM 1753 C CA . LYS B 1 115 ? 14.505 41.916 21.373 1.00 11.29 96 LYS B CA 1
ATOM 1754 C C . LYS B 1 115 ? 13.202 41.877 20.609 1.00 11.27 96 LYS B C 1
ATOM 1755 O O . LYS B 1 115 ? 12.275 42.592 20.902 1.00 12.02 96 LYS B O 1
ATOM 1761 N N . LEU B 1 116 ? 13.167 41.020 19.562 1.00 11.47 97 LEU B N 1
ATOM 1762 C CA . LEU B 1 116 ? 11.940 40.878 18.795 1.00 11.00 97 LEU B CA 1
ATOM 1763 C C . LEU B 1 116 ? 10.750 40.494 19.621 1.00 11.11 97 LEU B C 1
ATOM 1764 O O . LEU B 1 116 ? 9.649 41.007 19.488 1.00 11.97 97 LEU B O 1
ATOM 1769 N N . ILE B 1 117 ? 10.961 39.498 20.503 1.00 11.67 98 ILE B N 1
ATOM 1770 C CA . ILE B 1 117 ? 9.911 39.030 21.386 1.00 11.41 98 ILE B CA 1
ATOM 1771 C C . ILE B 1 117 ? 9.413 40.154 22.295 1.00 10.83 98 ILE B C 1
ATOM 1772 O O . ILE B 1 117 ? 8.206 40.397 22.407 1.00 11.69 98 ILE B O 1
ATOM 1777 N N . LEU B 1 118 ? 10.349 40.837 22.937 1.00 11.96 99 LEU B N 1
ATOM 1778 C CA . LEU B 1 118 ? 9.954 41.873 23.918 1.00 12.47 99 LEU B CA 1
ATOM 1779 C C . LEU B 1 118 ? 9.291 43.053 23.272 1.00 11.26 99 LEU B C 1
ATOM 1780 O O . LEU B 1 118 ? 8.529 43.780 23.907 1.00 13.28 99 LEU B O 1
ATOM 1785 N N . GLU B 1 119 ? 9.566 43.284 21.989 1.00 12.19 100 GLU B N 1
ATOM 1786 C CA . GLU B 1 119 ? 8.981 44.375 21.226 1.00 12.36 100 GLU B CA 1
ATOM 1787 C C . GLU B 1 119 ? 7.693 43.965 20.499 1.00 12.13 100 GLU B C 1
ATOM 1788 O O . GLU B 1 119 ? 7.158 44.754 19.696 1.00 13.11 100 GLU B O 1
ATOM 1794 N N . GLY B 1 120 ? 7.171 42.797 20.781 1.00 11.60 101 GLY B N 1
ATOM 1795 C CA . GLY B 1 120 ? 5.868 42.366 20.304 1.00 11.97 101 GLY B CA 1
ATOM 1796 C C . GLY B 1 120 ? 5.837 41.858 18.864 1.00 12.49 101 GLY B C 1
ATOM 1797 O O . GLY B 1 120 ? 4.793 41.831 18.272 1.00 14.41 101 GLY B O 1
ATOM 1798 N N A LYS B 1 121 ? 6.974 41.435 18.342 0.50 12.04 102 LYS B N 1
ATOM 1799 N N B LYS B 1 121 ? 6.993 41.463 18.328 0.50 11.26 102 LYS B N 1
ATOM 1800 C CA A LYS B 1 121 ? 7.054 41.047 16.945 0.50 12.34 102 LYS B CA 1
ATOM 1801 C CA B LYS B 1 121 ? 7.134 41.008 16.926 0.50 10.80 102 LYS B CA 1
ATOM 1802 C C A LYS B 1 121 ? 6.926 39.561 16.710 0.50 11.81 102 LYS B C 1
ATOM 1803 C C B LYS B 1 121 ? 6.986 39.517 16.724 0.50 10.99 102 LYS B C 1
ATOM 1804 O O A LYS B 1 121 ? 6.934 39.152 15.542 0.50 11.90 102 LYS B O 1
ATOM 1805 O O B LYS B 1 121 ? 7.135 39.028 15.619 0.50 11.21 102 LYS B O 1
ATOM 1816 N N . VAL B 1 122 ? 6.782 38.785 17.783 1.00 11.89 103 VAL B N 1
ATOM 1817 C CA . VAL B 1 122 ? 6.630 37.323 17.749 1.00 12.64 103 VAL B CA 1
ATOM 1818 C C . VAL B 1 122 ? 5.447 36.931 18.606 1.00 13.34 103 VAL B C 1
ATOM 1819 O O . VAL B 1 122 ? 5.548 36.928 19.826 1.00 13.46 103 VAL B O 1
ATOM 1823 N N . SER B 1 123 ? 4.329 36.572 18.019 1.00 13.47 104 SER B N 1
ATOM 1824 C CA . SER B 1 123 ? 3.194 36.108 18.825 1.00 14.82 104 SER B CA 1
ATOM 1825 C C . SER B 1 123 ? 3.462 34.726 19.387 1.00 14.85 104 SER B C 1
ATOM 1826 O O . SER B 1 123 ? 4.054 33.895 18.728 1.00 14.15 104 SER B O 1
ATOM 1829 N N . PRO B 1 124 ? 2.992 34.460 20.595 1.00 13.87 105 PRO B N 1
ATOM 1830 C CA . PRO B 1 124 ? 3.175 33.142 21.162 1.00 14.10 105 PRO B CA 1
ATOM 1831 C C . PRO B 1 124 ? 2.551 32.055 20.277 1.00 12.98 105 PRO B C 1
ATOM 1832 O O . PRO B 1 124 ? 1.467 32.241 19.730 1.00 13.25 105 PRO B O 1
ATOM 1836 N N . ALA B 1 125 ? 3.199 30.915 20.218 1.00 12.03 106 ALA B N 1
ATOM 1837 C CA . ALA B 1 125 ? 2.699 29.813 19.370 1.00 12.84 106 ALA B CA 1
ATOM 1838 C C . ALA B 1 125 ? 1.378 29.294 19.902 1.00 12.98 106 ALA B C 1
ATOM 1839 O O . ALA B 1 125 ? 1.172 29.175 21.137 1.00 13.75 106 ALA B O 1
ATOM 1841 N N . THR B 1 126 ? 0.492 28.907 18.991 1.00 12.47 107 THR B N 1
ATOM 1842 C CA . THR B 1 126 ? -0.763 28.274 19.330 1.00 12.96 107 THR B CA 1
ATOM 1843 C C . THR B 1 126 ? -0.874 26.864 18.813 1.00 13.51 107 THR B C 1
ATOM 1844 O O . THR B 1 126 ? -1.896 26.209 18.996 1.00 14.22 107 THR B O 1
ATOM 1848 N N . ALA B 1 127 ? 0.217 26.384 18.242 1.00 12.39 108 ALA B N 1
ATOM 1849 C CA 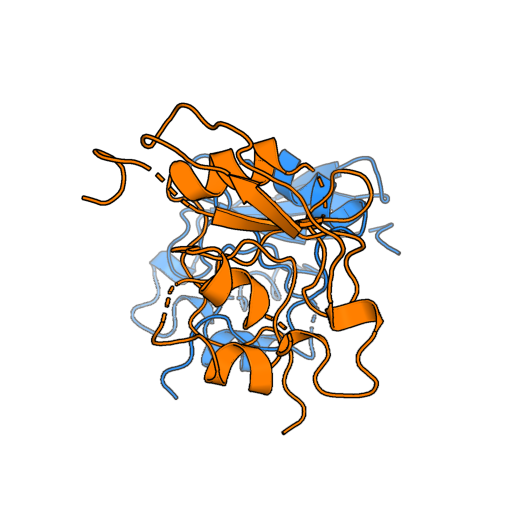. ALA B 1 127 ? 0.287 25.026 17.682 1.00 12.99 108 ALA B CA 1
ATOM 1850 C C . ALA B 1 127 ? 1.746 24.625 17.633 1.00 13.06 108 ALA B C 1
ATOM 1851 O O . ALA B 1 127 ? 2.604 25.495 17.569 1.00 12.92 108 ALA B O 1
ATOM 1853 N N . PRO B 1 128 ? 2.035 23.319 17.650 1.00 12.52 109 PRO B N 1
ATOM 1854 C CA . PRO B 1 128 ? 3.420 22.896 17.396 1.00 12.77 109 PRO B CA 1
ATOM 1855 C C . PRO B 1 128 ? 3.865 23.228 15.982 1.00 12.71 109 PRO B C 1
ATOM 1856 O O . PRO B 1 128 ? 3.054 23.411 15.073 1.00 13.14 109 PRO B O 1
ATOM 1860 N N . THR B 1 129 ? 5.163 23.304 15.785 1.00 12.48 110 THR B N 1
ATOM 1861 C CA . THR B 1 129 ? 5.721 23.549 14.456 1.00 13.31 110 THR B CA 1
ATOM 1862 C C . THR B 1 129 ? 5.926 22.265 13.697 1.00 14.22 110 THR B C 1
ATOM 1863 O O . THR B 1 129 ? 5.975 22.302 12.483 1.00 14.18 110 THR B O 1
ATOM 1867 N N . HIS B 1 130 ? 6.035 21.144 14.398 1.00 14.28 111 HIS B N 1
ATOM 1868 C CA . HIS B 1 130 ? 6.035 19.849 13.725 1.00 16.02 111 HIS B CA 1
ATOM 1869 C C . HIS B 1 130 ? 5.175 18.880 14.524 1.00 17.46 111 HIS B C 1
ATOM 1870 O O . HIS B 1 130 ? 5.051 19.005 15.749 1.00 16.70 111 HIS B O 1
ATOM 1877 N N . ASP B 1 131 ? 4.526 17.941 13.816 1.00 18.38 112 ASP B N 1
ATOM 1878 C CA . ASP B 1 131 ? 3.528 17.043 14.435 1.00 19.27 112 ASP B CA 1
ATOM 1879 C C . ASP B 1 131 ? 3.319 15.798 13.582 1.00 21.51 112 ASP B C 1
ATOM 1880 O O . ASP B 1 131 ? 2.776 15.880 12.500 1.00 21.67 112 ASP B O 1
ATOM 1885 N N . HIS B 1 132 ? 3.705 14.647 14.127 1.00 23.98 113 HIS B N 1
ATOM 1886 C CA . HIS B 1 132 ? 3.541 13.351 13.471 1.00 26.29 113 HIS B CA 1
ATOM 1887 C C . HIS B 1 132 ? 2.767 12.436 14.408 1.00 29.38 113 HIS B C 1
ATOM 1888 O O . HIS B 1 132 ? 3.075 11.241 14.528 1.00 30.99 113 HIS B O 1
ATOM 1895 N N . GLY B 1 133 ? 1.774 13.007 15.098 1.00 31.39 114 GLY B N 1
ATOM 1896 C CA . GLY B 1 133 ? 0.785 12.225 15.840 1.00 32.48 114 GLY B CA 1
ATOM 1897 C C . GLY B 1 133 ? -0.326 11.872 14.877 1.00 33.39 114 GLY B C 1
ATOM 1898 O O . GLY B 1 133 ? -0.598 12.636 13.930 1.00 35.64 114 GLY B O 1
#

Secondary structure (DSSP, 8-state):
-----EEEEEETTEE--TTT-SEEEEEEESSS-EEEEEEEE-GGGG-SS-TTT--HHHHHTT-SEEEES--BHHHHHHHTT--EEE----HHHHHHHHHTT-SPPPSS-SB---/-HHHH--EEEEEETTEE--TTT-SEEEEEEESSS-EEEEEEEE-GGGG-SS-TTT--HHHHHTT-SEEEES--BHHHHHHHTT--EEE----HHHHHHHHHTT-SPPPSS-SB---

Sequence (230 aa):
YFQGKFAVAVSGDRVNGPGESSEEVQIYETDGGNVRLIEKKYSSNPALNATAARGVFLKSSALDHGANALLVLSEEIGSPGFNFIKNKDVYIVPEPVADALKLILEGKKVSSPATAPTHDHGNLYFQGKFAVAVSGDRVNGPGESSEEEVQIYEETDGGNVRLIIEKYSSNPALNATAARGVFLKSALDHGANALLVLSEEIGSPGFNFIIKNKKDVVYIVPEPVADALKLILEGKKVSPATAPTHDHG

B-factor: mean 17.58, std 7.68, range [6.3, 58.75]

InterPro domains:
  IPR003731 Dinitrogenase iron-molybdenum cofactor biosynthesis [PF02579] (14-103)
  IPR033913 MTH1175 domain [cd00851] (6-104)
  IPR036105 Dinitrogenase iron-molybdenum cofactor biosynthesis superfamily [G3DSA:3.30.420.130] (3-122)
  IPR036105 Dinitrogenase iron-molybdenum cofactor biosynthesis superfamily [SSF53146] (6-122)

Organism: Thermoplasma acidophilum (strain ATCC 25905 / DSM 1728 / JCM 9062 / NBRC 15155 / AMRC-C165) (NCBI:txid273075)

Foldseek 3Di:
DQAWKEWFQAAPQKGAAQLDG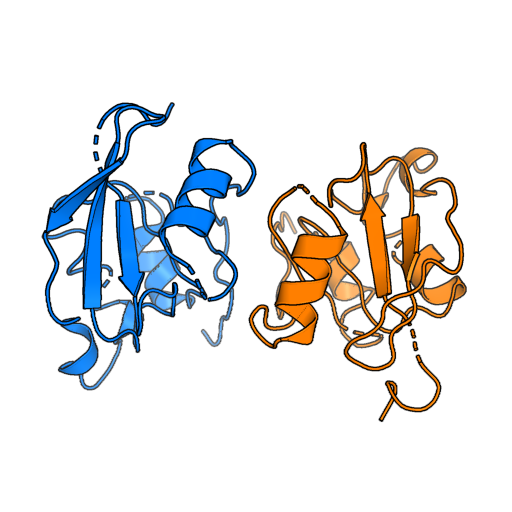QKIWIWTDHLPDIDTDDMDGRCSPVDPPPSNLNCVVCVVVPGQEYEHQFFEQVNCVNCVVSFYWHDHINPVVSVVCVSVPNTDTDPGTPYYDD/DCLVVWWEWFQAAPQKGAAQLDGQKIWIWIHSLPDIDTPDMDGRCSVVDPPCSSLNCVVCVVVVHQEYEHQFFEDVNCVNCVVVFYWHDHIRPVVSVVCVSVPNTDTDPGGPDYDD

Nearest PDB structures (foldseek):
  2re2-assembly1_A  TM=1.009E+00  e=4.891E-23  Thermoplasma acidophilum DSM 1728
  1p90-assembly1_A  TM=7.337E-01  e=1.329E-04  Azotobacter vinelandii
  2qi2-assembly1_A  TM=4.428E-01  e=8.973E-02  Thermoplasma acidophilum
  7q5b-assembly1_B  TM=4.094E-01  e=1.185E+00  Saccharomyces cerevisiae S288C
  7zr1-assembly1_D  TM=4.174E-01  e=1.635E+00  Thermochaetoides thermophila